Protein AF-A0A2P7TKS6-F1 (afdb_monomer_lite)

pLDDT: mean 81.57, std 19.57, range [34.06, 98.0]

Sequence (204 aa):
MKKTLFLLFGLLGCLLSVKGFAQVGGNDKAVSTPEFLPDAIYETRYWTNMANPYDSKVYIDTMVFFGNERAAFEYTSINCKSYSCRHNDSLIYVVMPKFSSMEKEWVLGKNFVRRMYQVNVNFRGFDRTIYKVYVSDLENRDSGMGDYALVSKQFGIIYRYNTQGEILMLNRIDVIRNGKVMDEIDLLPLHIELGKTDIFTGYD

Structure (mmCIF, N/CA/C/O backbone):
data_AF-A0A2P7TKS6-F1
#
_entry.id   AF-A0A2P7TKS6-F1
#
loop_
_atom_site.group_PDB
_atom_site.id
_atom_site.type_symbol
_atom_site.label_atom_id
_atom_site.label_alt_id
_atom_site.label_comp_id
_atom_site.label_asym_id
_atom_site.label_entity_id
_atom_site.label_seq_id
_atom_site.pdbx_PDB_ins_code
_atom_site.Cartn_x
_atom_site.Cartn_y
_atom_site.Cartn_z
_atom_site.occupancy
_atom_site.B_iso_or_equiv
_atom_site.auth_seq_id
_atom_site.auth_comp_id
_atom_site.auth_asym_id
_atom_site.auth_atom_id
_atom_site.pdbx_PDB_model_num
ATOM 1 N N . MET A 1 1 ? 4.361 21.840 47.950 1.00 40.56 1 MET A N 1
ATOM 2 C CA . MET A 1 1 ? 3.767 22.368 46.701 1.00 40.56 1 MET A CA 1
ATOM 3 C C . MET A 1 1 ? 3.450 21.200 45.773 1.00 40.56 1 MET A C 1
ATOM 5 O O . MET A 1 1 ? 4.329 20.700 45.093 1.00 40.56 1 MET A O 1
ATOM 9 N N . LYS A 1 2 ? 2.214 20.694 45.840 1.00 43.81 2 LYS A N 1
ATOM 10 C CA . LYS A 1 2 ? 1.689 19.550 45.074 1.00 43.81 2 LYS A CA 1
ATOM 11 C C . LYS A 1 2 ? 0.394 20.006 44.393 1.00 43.81 2 LYS A C 1
ATOM 13 O O . LYS A 1 2 ? -0.673 19.727 44.922 1.00 43.81 2 LYS A O 1
ATOM 18 N N . LYS A 1 3 ? 0.461 20.803 43.320 1.00 43.78 3 LYS A N 1
ATOM 19 C CA . LYS A 1 3 ? -0.746 21.280 42.602 1.00 43.78 3 LYS A CA 1
ATOM 20 C C . LYS A 1 3 ? -0.542 21.508 41.094 1.00 43.78 3 LYS A C 1
ATOM 22 O O . LYS A 1 3 ? -1.240 22.321 40.507 1.00 43.78 3 LYS A O 1
ATOM 27 N N . THR A 1 4 ? 0.362 20.771 40.450 1.00 46.97 4 THR A N 1
ATOM 28 C CA . THR A 1 4 ? 0.568 20.884 38.987 1.00 46.97 4 THR A CA 1
ATOM 29 C C . THR A 1 4 ? 0.417 19.567 38.229 1.00 46.97 4 THR A C 1
ATOM 31 O O . THR A 1 4 ? 0.506 19.555 37.010 1.00 46.97 4 THR A O 1
ATOM 34 N N . LEU A 1 5 ? 0.107 18.464 38.920 1.00 42.41 5 LEU A N 1
ATOM 35 C CA . LEU A 1 5 ? -0.083 17.144 38.300 1.00 42.41 5 LEU A CA 1
ATOM 36 C C . LEU A 1 5 ? -1.559 16.802 38.012 1.00 42.41 5 LEU A C 1
ATOM 38 O O . LEU A 1 5 ? -1.868 15.684 37.625 1.00 42.41 5 LEU A O 1
ATOM 42 N N . PHE A 1 6 ? -2.478 17.753 38.207 1.00 43.50 6 PHE A N 1
ATOM 43 C CA . PHE A 1 6 ? -3.921 17.538 38.020 1.00 43.50 6 PHE A CA 1
ATOM 44 C C . PHE A 1 6 ? -4.477 18.095 36.700 1.00 43.50 6 PHE A C 1
ATOM 46 O O . PHE A 1 6 ? -5.658 17.922 36.425 1.00 43.50 6 PHE A O 1
ATOM 53 N N . LEU A 1 7 ? -3.643 18.726 35.866 1.00 42.75 7 LEU A N 1
ATOM 54 C CA . LEU A 1 7 ? -4.083 19.366 34.618 1.00 42.75 7 LEU A CA 1
ATOM 55 C C . LEU A 1 7 ? -3.702 18.615 33.334 1.00 42.75 7 LEU A C 1
ATOM 57 O O . LEU A 1 7 ? -4.214 18.957 32.276 1.00 42.75 7 LEU A O 1
ATOM 61 N N . LEU A 1 8 ? -2.891 17.553 33.412 1.00 40.31 8 LEU A N 1
ATOM 62 C CA . LEU A 1 8 ? -2.556 16.716 32.246 1.00 40.31 8 LEU A CA 1
ATOM 63 C C . LEU A 1 8 ? -3.391 15.432 32.121 1.00 40.31 8 LEU A C 1
ATOM 65 O O . LEU A 1 8 ? -3.357 14.792 31.079 1.00 40.31 8 LEU A O 1
ATOM 69 N N . PHE A 1 9 ? -4.209 15.099 33.124 1.00 42.06 9 PHE A N 1
ATOM 70 C CA . PHE A 1 9 ? -5.193 14.010 33.023 1.00 42.06 9 PHE A CA 1
ATOM 71 C C . PHE A 1 9 ? -6.554 14.460 32.457 1.00 42.06 9 PHE A C 1
ATOM 73 O O . PHE A 1 9 ? -7.408 13.625 32.179 1.00 42.06 9 PHE A O 1
ATOM 80 N N . GLY A 1 10 ? -6.751 15.766 32.234 1.00 39.03 10 GLY A N 1
ATOM 81 C CA . GLY A 1 10 ? -7.985 16.332 31.670 1.00 39.03 10 GLY A CA 1
ATOM 82 C C . GLY A 1 10 ? -8.102 16.254 30.143 1.00 39.03 10 GLY A C 1
ATOM 83 O O . GLY A 1 10 ? -9.183 16.471 29.610 1.00 39.03 10 GLY A O 1
ATOM 84 N N . LEU A 1 11 ? -7.024 15.906 29.432 1.00 40.84 11 LEU A N 1
ATOM 85 C CA . LEU A 1 11 ? -7.026 15.700 27.974 1.00 40.84 11 LEU A CA 1
ATOM 86 C C . LEU A 1 11 ? -7.163 14.223 27.567 1.00 40.84 11 LEU A C 1
ATOM 88 O O . LEU A 1 11 ? -7.178 13.909 26.382 1.00 40.84 11 LEU A O 1
ATOM 92 N N . LEU A 1 12 ? -7.354 13.332 28.546 1.00 41.38 12 LEU A N 1
ATOM 93 C CA . LEU A 1 12 ? -7.736 11.929 28.344 1.00 41.38 12 LEU A CA 1
ATOM 94 C C . LEU A 1 12 ? -9.265 11.746 28.178 1.00 41.38 12 LEU A C 1
ATOM 96 O O . LEU A 1 12 ? -9.752 10.626 28.063 1.00 41.38 12 LEU A O 1
ATOM 100 N N . GLY A 1 13 ? -10.026 12.849 28.190 1.00 36.66 13 GLY A N 1
ATOM 101 C CA . GLY A 1 13 ? -11.494 12.881 28.172 1.00 36.66 13 GLY A CA 1
ATOM 102 C C . GLY A 1 13 ? -12.149 12.997 26.793 1.00 36.66 13 GLY A C 1
ATOM 103 O O . GLY A 1 13 ? -13.371 13.058 26.722 1.00 36.66 13 GLY A O 1
ATOM 104 N N . CYS A 1 14 ? -11.380 12.985 25.702 1.00 37.69 14 CYS A N 1
ATOM 105 C CA . CYS A 1 14 ? -11.922 12.813 24.351 1.00 37.69 14 CYS A CA 1
ATOM 106 C C . CYS A 1 14 ? -11.743 11.366 23.879 1.00 37.69 14 CYS A C 1
ATOM 108 O O . CYS A 1 14 ? -11.349 11.107 22.747 1.00 37.69 14 CYS A O 1
ATOM 110 N N . LEU A 1 15 ? -12.110 10.416 24.746 1.00 36.03 15 LEU A N 1
ATOM 111 C CA . LEU A 1 15 ? -12.708 9.149 24.326 1.00 36.03 15 LEU A CA 1
ATOM 112 C C . LEU A 1 15 ? -14.067 9.466 23.682 1.00 36.03 15 LEU A C 1
ATOM 114 O O . LEU A 1 15 ? -15.129 9.133 24.205 1.00 36.03 15 LEU A O 1
ATOM 118 N N . LEU A 1 16 ? -14.041 10.164 22.547 1.00 41.53 16 LEU A N 1
ATOM 119 C CA . LEU A 1 16 ? -15.141 10.083 21.613 1.00 41.53 16 LEU A CA 1
ATOM 120 C C . LEU A 1 16 ? -15.123 8.637 21.149 1.00 41.53 16 LEU A C 1
ATOM 122 O O . LEU A 1 16 ? -14.239 8.222 20.406 1.00 41.53 16 LEU A O 1
ATOM 126 N N . SER A 1 17 ? -16.085 7.868 21.645 1.00 39.59 17 SER A N 1
ATOM 127 C CA . SER A 1 17 ? -16.535 6.648 21.004 1.00 39.59 17 SER A CA 1
ATOM 128 C C . SER A 1 17 ? -16.887 7.013 19.564 1.00 39.59 17 SER A C 1
ATOM 130 O O . SER A 1 17 ? -18.015 7.427 19.273 1.00 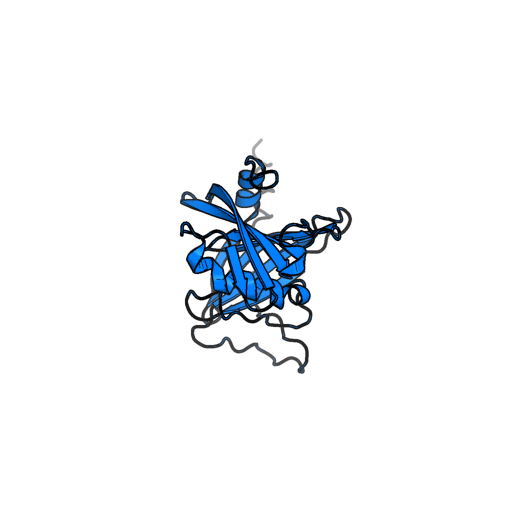39.59 17 SER A O 1
ATOM 132 N N . VAL A 1 18 ? -15.910 6.939 18.666 1.00 42.47 18 VAL A N 1
ATOM 133 C CA . VAL A 1 18 ? -16.167 7.014 17.240 1.00 42.47 18 VAL A CA 1
ATOM 134 C C . VAL A 1 18 ? -16.922 5.728 16.959 1.00 42.47 18 VAL A C 1
ATOM 136 O O . VAL A 1 18 ? -16.346 4.645 16.892 1.00 42.47 18 VAL A O 1
ATOM 139 N N . LYS A 1 19 ? -18.254 5.813 16.905 1.00 37.41 19 LYS A N 1
ATOM 140 C CA . LYS A 1 19 ? -19.035 4.763 16.263 1.00 37.41 19 LYS A CA 1
ATOM 141 C C . LYS A 1 19 ? -18.460 4.699 14.856 1.00 37.41 19 LYS A C 1
ATOM 143 O O . LYS A 1 19 ? -18.589 5.668 14.115 1.00 37.41 19 LYS A O 1
ATOM 148 N N . GLY A 1 20 ? -17.724 3.637 14.544 1.00 37.19 20 GLY A N 1
ATOM 149 C CA . GLY A 1 20 ? -17.201 3.433 13.206 1.00 37.19 20 GLY A CA 1
ATOM 150 C C . GLY A 1 20 ? -18.388 3.421 12.255 1.00 37.19 20 GLY A C 1
ATOM 151 O O . GLY A 1 20 ? -19.198 2.501 12.297 1.00 37.19 20 GLY A O 1
ATOM 152 N N . PHE A 1 21 ? -18.554 4.481 11.475 1.00 43.44 21 PHE A N 1
ATOM 153 C CA . PHE A 1 21 ? -19.560 4.536 10.428 1.00 43.44 21 PHE A CA 1
ATOM 154 C C . PHE A 1 21 ? -18.863 4.139 9.134 1.00 43.44 21 PHE A C 1
ATOM 156 O O . PHE A 1 21 ? -17.837 4.723 8.788 1.00 43.44 21 PHE A O 1
ATOM 163 N N . ALA A 1 22 ? -19.410 3.158 8.416 1.00 45.38 22 ALA A N 1
ATOM 164 C CA . ALA A 1 22 ? -19.016 2.956 7.031 1.00 45.38 22 ALA A CA 1
ATOM 165 C C . ALA A 1 22 ? -19.319 4.252 6.264 1.00 45.38 22 ALA A C 1
ATOM 167 O O . ALA A 1 22 ? -20.427 4.790 6.363 1.00 45.38 22 ALA A O 1
ATOM 168 N N . GLN A 1 23 ? -18.335 4.782 5.539 1.00 46.19 23 GLN A N 1
ATOM 169 C CA . GLN A 1 23 ? -18.549 5.966 4.716 1.00 46.19 23 GLN A CA 1
ATOM 170 C C . GLN A 1 23 ? -19.616 5.659 3.661 1.00 46.19 23 GLN A C 1
ATOM 172 O O . GLN A 1 23 ? -19.500 4.670 2.938 1.00 46.19 23 GLN A O 1
ATOM 177 N N . VAL A 1 24 ? -20.644 6.508 3.576 1.00 43.34 24 VAL A N 1
ATOM 178 C CA . VAL A 1 24 ? -21.743 6.353 2.615 1.00 43.34 24 VAL A CA 1
ATOM 179 C C . VAL A 1 24 ? -21.183 6.404 1.192 1.00 43.34 24 VAL A C 1
ATOM 181 O O . VAL A 1 24 ? -20.475 7.343 0.808 1.00 43.34 24 VAL A O 1
ATOM 184 N N . GLY A 1 25 ? -21.492 5.368 0.418 1.00 34.06 25 GLY A N 1
ATOM 185 C CA . GLY A 1 25 ? -21.142 5.292 -0.989 1.00 34.06 25 GLY A CA 1
ATOM 186 C C . GLY A 1 25 ? -21.856 6.331 -1.824 1.00 34.06 25 GLY A C 1
ATOM 187 O O . GLY A 1 25 ? -23.059 6.542 -1.679 1.00 34.06 25 GLY A O 1
ATOM 188 N N . GLY A 1 26 ? -21.107 7.000 -2.699 1.00 39.69 26 GLY A N 1
ATOM 189 C CA . GLY A 1 26 ? -21.676 7.915 -3.677 1.00 39.69 26 GLY A CA 1
ATOM 190 C C . GLY A 1 26 ? -22.562 7.155 -4.657 1.00 39.69 26 GLY A C 1
ATOM 191 O O . GLY A 1 26 ? -22.041 6.553 -5.586 1.00 39.69 26 GLY A O 1
ATOM 192 N N . ASN A 1 27 ? -23.873 7.145 -4.409 1.00 40.56 27 ASN A N 1
ATOM 193 C CA . ASN A 1 27 ? -24.870 7.845 -5.231 1.00 40.56 27 ASN A CA 1
ATOM 194 C C . ASN A 1 27 ? -26.315 7.702 -4.716 1.00 40.56 27 ASN A C 1
ATOM 196 O O . ASN A 1 27 ? -27.237 8.007 -5.463 1.00 40.56 27 ASN A O 1
ATOM 200 N N . ASP A 1 28 ? -26.546 7.301 -3.464 1.00 35.56 28 ASP A N 1
ATOM 201 C CA . ASP A 1 28 ? -27.906 7.206 -2.939 1.00 35.56 28 ASP A CA 1
ATOM 202 C C . ASP A 1 28 ? -28.075 7.942 -1.617 1.00 35.56 28 ASP A C 1
ATOM 204 O O . ASP A 1 28 ? -27.205 7.969 -0.744 1.00 35.56 28 ASP A O 1
ATOM 208 N N . LYS A 1 29 ? -29.233 8.597 -1.525 1.00 37.47 29 LYS A N 1
ATOM 209 C CA . LYS A 1 29 ? -29.753 9.310 -0.361 1.00 37.47 29 LYS A CA 1
ATOM 210 C C . LYS A 1 29 ? -29.419 8.543 0.912 1.00 37.47 29 LYS A C 1
ATOM 212 O O . LYS A 1 29 ? -29.679 7.348 0.981 1.00 37.47 29 LYS A O 1
ATOM 217 N N . ALA A 1 30 ? -28.885 9.267 1.895 1.00 39.41 30 ALA A N 1
ATOM 218 C CA . ALA A 1 30 ? -28.551 8.793 3.230 1.00 39.41 30 ALA A CA 1
ATOM 219 C C . ALA A 1 30 ? -29.519 7.704 3.724 1.00 39.41 30 ALA A C 1
ATOM 221 O O . ALA A 1 30 ? -30.597 7.999 4.241 1.00 39.41 30 ALA A O 1
ATOM 222 N N . VAL A 1 31 ? -29.117 6.441 3.569 1.00 40.88 31 VAL A N 1
ATOM 223 C CA . VAL A 1 31 ? -29.712 5.339 4.313 1.00 40.88 31 VAL A CA 1
ATOM 224 C C . VAL A 1 31 ? -29.295 5.592 5.753 1.00 40.88 31 VAL A C 1
ATOM 226 O O . VAL A 1 31 ? -28.108 5.661 6.068 1.00 40.88 31 VAL A O 1
ATOM 229 N N . SER A 1 32 ? -30.280 5.822 6.616 1.00 45.06 32 SER A N 1
ATOM 230 C CA . SER A 1 32 ? -30.143 6.305 7.996 1.00 45.06 32 SER A CA 1
ATOM 231 C C . SER A 1 32 ? -29.397 5.358 8.946 1.00 45.06 32 SER A C 1
ATOM 233 O O . SER A 1 32 ? -29.412 5.554 10.158 1.00 45.06 32 SER A O 1
ATOM 235 N N . THR A 1 33 ? -28.754 4.317 8.429 1.00 46.28 33 THR A N 1
ATOM 236 C CA . THR A 1 33 ? -27.766 3.466 9.098 1.00 46.28 33 THR A CA 1
ATOM 237 C C . THR A 1 33 ? -27.150 2.571 8.017 1.00 46.28 33 THR A C 1
ATOM 239 O O . THR A 1 33 ? -27.902 1.854 7.361 1.00 46.28 33 THR A O 1
ATOM 242 N N . PRO A 1 34 ? -25.824 2.589 7.777 1.00 56.16 34 PRO A N 1
ATOM 243 C CA . PRO A 1 34 ? -25.210 1.565 6.944 1.00 56.16 34 PRO A CA 1
ATOM 244 C C . PRO A 1 34 ? -25.420 0.219 7.645 1.00 56.16 34 PRO A C 1
ATOM 246 O O . PRO A 1 34 ? -24.924 0.017 8.755 1.00 56.16 34 PRO A O 1
ATOM 249 N N . GLU A 1 35 ? -26.200 -0.675 7.045 1.00 66.56 35 GLU A N 1
ATOM 250 C CA . GLU A 1 35 ? -26.340 -2.034 7.557 1.00 66.56 35 GLU A CA 1
ATOM 251 C C . GLU A 1 35 ? -25.027 -2.772 7.269 1.00 66.56 35 GLU A C 1
ATOM 253 O O . GLU A 1 35 ? -24.602 -2.897 6.119 1.00 66.56 35 GLU A O 1
ATOM 258 N N . PHE A 1 36 ? -24.321 -3.177 8.328 1.00 73.56 36 PHE A N 1
ATOM 259 C CA . PHE A 1 36 ? -23.080 -3.932 8.189 1.00 73.56 36 PHE A CA 1
ATOM 260 C C . PHE A 1 36 ? -23.400 -5.302 7.598 1.00 73.56 36 PHE A C 1
ATOM 262 O O . PHE A 1 36 ? -24.203 -6.047 8.159 1.00 73.56 36 PHE A O 1
ATOM 269 N N . LEU A 1 37 ? -22.742 -5.644 6.492 1.00 80.69 37 LEU A N 1
ATOM 270 C CA . LEU A 1 37 ? -22.867 -6.959 5.887 1.00 80.69 37 LEU A CA 1
ATOM 271 C C . LEU A 1 37 ? -22.358 -8.017 6.880 1.00 80.69 37 LEU A C 1
ATOM 273 O O . LEU A 1 37 ? -21.264 -7.846 7.437 1.00 80.69 37 LEU A O 1
ATOM 277 N N . PRO A 1 38 ? -23.119 -9.103 7.116 1.00 78.38 38 PRO A N 1
ATOM 278 C CA . PRO A 1 38 ? -22.666 -10.201 7.958 1.00 78.38 38 PRO A CA 1
ATOM 279 C C . PRO A 1 38 ? -21.313 -10.736 7.483 1.00 78.38 38 PRO A C 1
ATOM 281 O O . PRO A 1 38 ? -21.101 -10.925 6.287 1.00 78.38 38 PRO A O 1
ATOM 284 N N . ASP A 1 39 ? -20.393 -10.954 8.424 1.00 80.44 39 ASP A N 1
ATOM 285 C CA . ASP A 1 39 ? -19.043 -11.491 8.188 1.00 80.44 39 ASP A CA 1
ATOM 286 C C . ASP A 1 39 ? -18.103 -10.665 7.297 1.00 80.44 39 ASP A C 1
ATOM 288 O O . ASP A 1 39 ? -16.946 -11.055 7.101 1.00 80.44 39 ASP A O 1
ATOM 292 N N . ALA A 1 40 ? -18.532 -9.488 6.843 1.00 86.62 40 ALA A N 1
ATOM 293 C CA . ALA A 1 40 ? -17.637 -8.528 6.222 1.00 86.62 40 ALA A CA 1
ATOM 294 C C . ALA A 1 40 ? -16.734 -7.863 7.272 1.00 86.62 40 ALA A C 1
ATOM 296 O O . ALA A 1 40 ? -17.147 -7.532 8.392 1.00 86.62 40 ALA A O 1
ATOM 297 N N . ILE A 1 41 ? -15.484 -7.646 6.878 1.00 89.19 41 ILE A N 1
ATOM 298 C CA . ILE A 1 41 ? -14.527 -6.803 7.579 1.00 89.19 41 ILE A CA 1
ATOM 299 C C . ILE A 1 41 ? -14.508 -5.454 6.876 1.00 89.19 41 ILE A C 1
ATOM 301 O O . ILE A 1 41 ? -14.294 -5.365 5.667 1.00 89.19 41 ILE A O 1
ATOM 305 N N . TYR A 1 42 ? -14.725 -4.408 7.660 1.00 89.69 42 TYR A N 1
ATOM 306 C CA . TYR A 1 42 ? -14.623 -3.027 7.231 1.00 89.69 42 TYR A CA 1
ATOM 307 C C . TYR A 1 42 ? -13.336 -2.456 7.814 1.00 89.69 42 TYR A C 1
ATOM 309 O O . TYR A 1 42 ? -13.136 -2.476 9.025 1.00 89.69 42 TYR A O 1
ATOM 317 N N . GLU A 1 43 ? -12.464 -1.945 6.961 1.00 91.50 43 GLU A N 1
ATOM 318 C CA . GLU A 1 43 ? -11.284 -1.196 7.364 1.00 91.50 43 GLU A CA 1
ATOM 319 C C . GLU A 1 43 ? -11.496 0.274 7.025 1.00 91.50 43 GLU A C 1
ATOM 321 O O . GLU A 1 43 ? -11.454 0.655 5.853 1.00 91.50 43 GLU A O 1
ATOM 326 N N . THR A 1 44 ? -11.696 1.105 8.046 1.00 90.56 44 THR A N 1
ATOM 327 C CA . THR A 1 44 ? -11.636 2.561 7.889 1.00 90.56 44 THR A CA 1
ATOM 328 C C . THR A 1 44 ? -10.172 2.980 7.924 1.00 90.56 44 THR A C 1
ATOM 330 O O . THR A 1 44 ? -9.473 2.763 8.911 1.00 90.56 44 THR A O 1
ATOM 333 N N . ARG A 1 45 ? -9.689 3.547 6.824 1.00 91.94 45 ARG A N 1
ATOM 334 C CA . ARG A 1 45 ? -8.278 3.805 6.535 1.00 91.94 45 ARG A CA 1
ATOM 335 C C . ARG A 1 45 ? -8.042 5.307 6.451 1.00 91.94 45 ARG A C 1
ATOM 337 O O . ARG A 1 45 ? -8.694 5.992 5.667 1.00 91.94 45 ARG A O 1
ATOM 344 N N . TYR A 1 46 ? -7.105 5.801 7.253 1.00 90.75 46 TYR A N 1
ATOM 345 C CA . TYR A 1 46 ? -6.820 7.228 7.399 1.00 90.75 46 TYR A CA 1
ATOM 346 C C . TYR A 1 46 ? -5.500 7.572 6.722 1.00 90.75 46 TYR A C 1
ATOM 348 O O . TYR A 1 46 ? -4.437 7.177 7.198 1.00 90.75 46 TYR A O 1
ATOM 356 N N . TRP A 1 47 ? -5.561 8.330 5.638 1.00 91.06 47 TRP A N 1
ATOM 357 C CA . TRP A 1 47 ? -4.426 8.668 4.791 1.00 91.06 47 TRP A CA 1
ATOM 358 C C . TRP A 1 47 ? -4.025 10.133 4.931 1.00 91.06 47 TRP A C 1
ATOM 360 O O . TRP A 1 47 ? -4.881 11.014 5.011 1.00 91.06 47 TRP A O 1
ATOM 370 N N . THR A 1 48 ? -2.724 10.398 4.878 1.00 90.69 48 THR A N 1
ATOM 371 C CA . THR A 1 48 ? -2.169 11.751 4.754 1.00 90.69 48 THR A CA 1
ATOM 372 C C . THR A 1 48 ? -1.450 11.900 3.425 1.00 90.69 48 THR A C 1
ATOM 374 O O . THR A 1 48 ? -0.747 10.994 2.973 1.00 90.69 48 THR A O 1
ATOM 377 N N . ASN A 1 49 ? -1.622 13.068 2.813 1.00 91.44 49 ASN A N 1
ATOM 378 C CA . ASN A 1 49 ? -0.843 13.496 1.665 1.00 91.44 49 ASN A CA 1
ATOM 379 C C . ASN A 1 49 ? 0.527 13.999 2.122 1.00 91.44 49 ASN A C 1
ATOM 381 O O . ASN A 1 49 ? 0.638 15.050 2.742 1.00 91.44 49 ASN A O 1
ATOM 385 N N . MET A 1 50 ? 1.568 13.239 1.803 1.00 90.88 50 MET A N 1
ATOM 386 C CA . MET A 1 50 ? 2.945 13.559 2.174 1.00 90.88 50 MET A CA 1
ATOM 387 C C . MET A 1 50 ? 3.650 14.418 1.119 1.00 90.88 50 MET A C 1
ATOM 389 O O . MET A 1 50 ? 4.735 14.928 1.378 1.00 90.88 50 MET A O 1
ATOM 393 N N . ALA A 1 51 ? 3.052 14.583 -0.06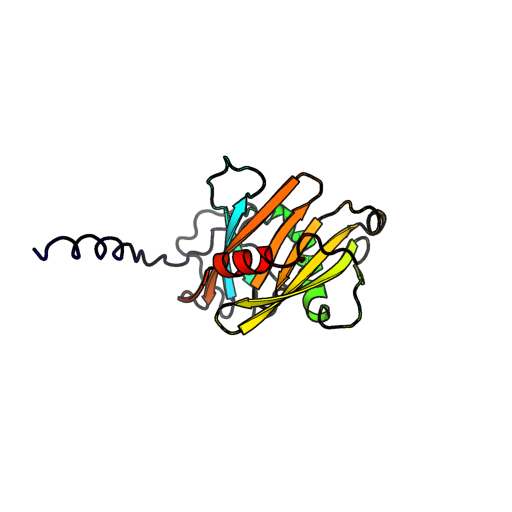4 1.00 89.56 51 ALA A N 1
ATOM 394 C CA . ALA A 1 51 ? 3.633 15.376 -1.144 1.00 89.56 51 ALA A CA 1
ATOM 395 C C . ALA A 1 51 ? 3.469 16.886 -0.926 1.00 89.56 51 ALA A C 1
ATOM 397 O O . ALA A 1 51 ? 4.276 17.675 -1.413 1.00 89.56 51 ALA A O 1
ATOM 398 N N . ASN A 1 52 ? 2.424 17.299 -0.200 1.00 87.19 52 ASN A N 1
ATOM 399 C CA . ASN A 1 52 ? 2.137 18.704 0.060 1.00 87.19 52 ASN A CA 1
ATOM 400 C C . ASN A 1 52 ? 2.137 18.993 1.572 1.00 87.19 52 ASN A C 1
ATOM 402 O O . ASN A 1 52 ? 1.158 18.667 2.241 1.00 87.19 52 ASN A O 1
ATOM 406 N N . PRO A 1 53 ? 3.165 19.671 2.115 1.00 79.44 53 PRO A N 1
ATOM 407 C CA . PRO A 1 53 ? 3.242 19.977 3.545 1.00 79.44 53 PRO A CA 1
ATOM 408 C C . PRO A 1 53 ? 2.158 20.956 4.026 1.00 79.44 53 PRO A C 1
ATOM 410 O O . PRO A 1 53 ? 1.933 21.076 5.228 1.00 79.44 53 PRO A O 1
ATOM 413 N N . TYR A 1 54 ? 1.483 21.660 3.112 1.00 83.81 54 TYR A N 1
ATOM 414 C CA . TYR A 1 54 ? 0.361 22.545 3.433 1.00 83.81 54 TYR A CA 1
ATOM 415 C C . TYR A 1 54 ? -0.992 21.820 3.443 1.00 83.81 54 TYR A C 1
ATOM 417 O O . TYR A 1 54 ? -1.998 22.407 3.844 1.00 83.81 54 TYR A O 1
ATOM 425 N N . ASP A 1 55 ? -1.042 20.561 3.000 1.00 84.50 55 ASP A N 1
ATOM 426 C CA . ASP A 1 55 ? -2.248 19.743 3.055 1.00 84.50 55 ASP A CA 1
ATOM 427 C C . ASP A 1 55 ? -2.380 19.099 4.440 1.00 84.50 55 ASP A C 1
ATOM 429 O O . ASP A 1 55 ? -1.845 18.029 4.716 1.00 84.50 55 ASP A O 1
ATOM 433 N N . SER A 1 56 ? -3.101 19.772 5.336 1.00 79.31 56 SER A N 1
ATOM 434 C CA . SER A 1 56 ? -3.359 19.288 6.697 1.00 79.31 56 SER A CA 1
ATOM 435 C C . SER A 1 56 ? -4.528 18.301 6.790 1.00 79.31 56 SER A C 1
ATOM 437 O O . SER A 1 56 ? -4.935 17.930 7.895 1.00 79.31 56 SER A O 1
ATOM 439 N N . LYS A 1 57 ? -5.116 17.896 5.657 1.00 84.88 57 LYS A N 1
ATOM 440 C CA . LYS A 1 57 ? -6.295 17.029 5.647 1.00 84.88 57 LYS A CA 1
ATOM 441 C C . LYS A 1 57 ? -5.906 15.575 5.884 1.00 84.88 57 LYS A C 1
ATOM 443 O O . LYS A 1 57 ? -4.943 15.063 5.317 1.00 84.88 57 LYS A O 1
ATOM 448 N N . VAL A 1 58 ? -6.739 14.890 6.662 1.00 82.75 58 VAL A N 1
ATOM 449 C CA . VAL A 1 58 ? -6.759 13.428 6.726 1.00 82.75 58 VAL A CA 1
ATOM 450 C C . VAL A 1 58 ? -7.857 12.939 5.794 1.00 82.75 58 VAL A C 1
ATOM 452 O O . VAL A 1 58 ? -9.022 13.314 5.937 1.00 82.75 58 VAL A O 1
ATOM 455 N N . TYR A 1 59 ? -7.476 12.113 4.831 1.00 86.69 59 TYR A N 1
ATOM 456 C CA . TYR A 1 59 ? -8.390 11.473 3.900 1.00 86.69 59 TYR A CA 1
ATOM 457 C C . TYR A 1 59 ? -8.850 10.144 4.486 1.00 86.69 59 TYR A C 1
ATOM 459 O O . TYR A 1 59 ? -8.040 9.384 5.012 1.00 86.69 59 TYR A O 1
ATOM 467 N N . ILE A 1 60 ? -10.146 9.866 4.412 1.00 85.00 60 ILE A N 1
ATOM 468 C CA . ILE A 1 60 ? -10.731 8.647 4.962 1.00 85.00 60 ILE A CA 1
ATOM 469 C C . ILE A 1 60 ? -11.277 7.824 3.807 1.00 85.00 60 ILE A C 1
ATOM 471 O O . ILE A 1 60 ? -12.046 8.334 2.996 1.00 85.00 60 ILE A O 1
ATOM 475 N N . ASP A 1 61 ? -10.885 6.555 3.781 1.00 86.25 61 ASP A N 1
ATOM 476 C CA . ASP A 1 61 ? -11.429 5.542 2.889 1.00 86.25 61 ASP A CA 1
ATOM 477 C C . ASP A 1 61 ? -11.994 4.406 3.732 1.00 86.25 61 ASP A C 1
ATOM 479 O O . ASP A 1 61 ? -11.444 4.080 4.780 1.00 86.25 61 ASP A O 1
ATOM 483 N N . THR A 1 62 ? -13.067 3.763 3.284 1.00 86.56 62 THR A N 1
ATOM 484 C CA . THR A 1 62 ? -13.510 2.504 3.893 1.00 86.56 62 THR A CA 1
ATOM 485 C C . THR A 1 62 ? -13.357 1.390 2.871 1.00 86.56 62 THR A C 1
ATOM 487 O O . THR A 1 62 ? -13.924 1.460 1.781 1.00 86.56 62 THR A O 1
ATOM 490 N N . MET A 1 63 ? -12.568 0.380 3.223 1.00 88.25 63 MET A N 1
ATOM 491 C CA . MET A 1 63 ? -12.386 -0.841 2.446 1.00 88.25 63 MET A CA 1
ATOM 492 C C . MET A 1 63 ? -13.233 -1.957 3.057 1.00 88.25 63 MET A C 1
ATOM 494 O O . MET A 1 63 ? -13.241 -2.119 4.274 1.00 88.25 63 MET A O 1
ATOM 498 N N . VAL A 1 64 ? -13.921 -2.733 2.226 1.00 88.81 64 VAL A N 1
ATOM 499 C CA . VAL A 1 64 ? -14.750 -3.868 2.647 1.00 88.81 64 VAL A CA 1
ATOM 500 C C . VAL A 1 64 ? -14.230 -5.134 1.992 1.00 88.81 64 VAL A C 1
ATOM 502 O O . VAL A 1 64 ? -13.977 -5.143 0.790 1.00 88.81 64 VAL A O 1
ATOM 505 N N . PHE A 1 65 ? -14.064 -6.198 2.769 1.00 86.88 65 PHE A N 1
ATOM 506 C CA . PHE A 1 65 ? -13.686 -7.517 2.266 1.00 86.88 65 PHE A CA 1
ATOM 507 C C . PHE A 1 65 ? -14.222 -8.621 3.181 1.00 86.88 65 PHE A C 1
ATOM 509 O O . PHE A 1 65 ? -14.596 -8.371 4.326 1.00 86.88 65 PHE A O 1
ATOM 516 N N . PHE A 1 66 ? -14.265 -9.852 2.678 1.00 84.19 66 PHE A N 1
ATOM 517 C CA . PHE A 1 66 ? -14.751 -11.011 3.426 1.00 84.19 66 PHE A CA 1
ATOM 518 C C . PHE A 1 66 ? -13.586 -11.886 3.895 1.00 84.19 66 PHE A C 1
ATOM 520 O O . PHE A 1 66 ? -12.617 -12.115 3.167 1.00 84.19 66 PHE A O 1
ATOM 527 N N . GLY A 1 67 ? -13.674 -12.388 5.130 1.00 75.06 67 GLY A N 1
ATOM 528 C CA . GLY A 1 67 ? -12.616 -13.210 5.721 1.00 75.06 67 GLY A CA 1
ATOM 529 C C . GLY A 1 67 ? -11.266 -12.482 5.777 1.00 75.06 67 GLY A C 1
ATOM 530 O O . GLY A 1 67 ? -11.201 -11.320 6.156 1.00 75.06 67 GLY A O 1
ATOM 531 N N . ASN A 1 68 ? -10.179 -13.162 5.401 1.00 67.12 68 ASN A N 1
ATOM 532 C CA . ASN A 1 68 ? -8.826 -12.584 5.374 1.00 67.12 68 ASN A CA 1
ATOM 533 C C . ASN A 1 68 ? -8.369 -12.190 3.953 1.00 67.12 68 ASN A C 1
ATOM 535 O O . ASN A 1 68 ? -7.175 -11.980 3.719 1.00 67.12 68 ASN A O 1
ATOM 539 N N . GLU A 1 69 ? -9.294 -12.112 2.993 1.00 75.00 69 GLU A N 1
ATOM 540 C CA . GLU A 1 69 ? -8.981 -11.974 1.569 1.00 75.00 69 GLU A CA 1
ATOM 541 C C . GLU A 1 69 ? -9.122 -10.532 1.078 1.00 75.00 69 GLU A C 1
ATOM 543 O O . GLU A 1 69 ? -10.159 -10.109 0.576 1.00 75.00 69 GLU A O 1
ATOM 548 N N . ARG A 1 70 ? -8.022 -9.774 1.136 1.00 81.12 70 ARG A N 1
ATOM 549 C CA . ARG A 1 70 ? -7.960 -8.420 0.553 1.00 81.12 70 ARG A CA 1
ATOM 550 C C . ARG A 1 70 ? -7.964 -8.406 -0.979 1.00 81.12 70 ARG A C 1
ATOM 552 O O . ARG A 1 70 ? -8.042 -7.338 -1.561 1.00 81.12 70 ARG A O 1
ATOM 559 N N . ALA A 1 71 ? -7.878 -9.562 -1.639 1.00 72.81 71 ALA A N 1
ATOM 560 C CA . ALA A 1 71 ? -7.883 -9.667 -3.101 1.00 72.81 71 ALA A CA 1
ATOM 561 C C . ALA A 1 71 ? -9.243 -9.337 -3.742 1.00 72.81 71 ALA A C 1
ATOM 563 O O . ALA A 1 71 ? -9.277 -8.973 -4.913 1.00 72.81 71 ALA A O 1
ATOM 564 N N . ALA A 1 72 ? -10.341 -9.431 -2.987 1.00 77.00 72 ALA A N 1
ATOM 565 C CA . ALA A 1 72 ? -11.702 -9.165 -3.458 1.00 77.00 72 ALA A CA 1
ATOM 566 C C . ALA A 1 72 ? -12.334 -7.960 -2.735 1.00 77.00 72 ALA A C 1
ATOM 568 O O . ALA A 1 72 ? -13.504 -7.994 -2.355 1.00 77.00 72 ALA A O 1
ATOM 569 N N . PHE A 1 73 ? -11.535 -6.924 -2.469 1.00 83.81 73 PHE A N 1
ATOM 570 C CA . PHE A 1 73 ? -11.992 -5.758 -1.722 1.00 83.81 73 PHE A CA 1
ATOM 571 C C . PHE A 1 73 ? -12.855 -4.807 -2.568 1.00 83.81 73 PHE A C 1
ATOM 573 O O . PHE A 1 73 ? -12.701 -4.704 -3.785 1.00 83.81 73 PHE A O 1
ATOM 580 N N . GLU A 1 74 ? -13.698 -4.033 -1.888 1.00 83.31 74 GLU A N 1
ATOM 581 C CA . GLU A 1 74 ? -14.446 -2.909 -2.452 1.00 83.31 74 GLU A CA 1
ATOM 582 C C . GLU A 1 74 ? -14.230 -1.645 -1.614 1.00 83.31 74 GLU A C 1
ATOM 584 O O . GLU A 1 74 ? -14.118 -1.712 -0.388 1.00 83.31 74 GLU A O 1
ATOM 589 N N . TYR A 1 75 ? -14.199 -0.478 -2.262 1.00 80.31 75 TYR A N 1
ATOM 590 C CA . TYR A 1 75 ? -14.304 0.797 -1.549 1.00 80.31 75 TYR A CA 1
ATOM 591 C C . TYR A 1 75 ? -15.765 1.155 -1.356 1.00 80.31 75 TYR A C 1
ATOM 593 O O . TYR A 1 75 ? -16.572 0.986 -2.269 1.00 80.31 75 TYR A O 1
ATOM 601 N N . THR A 1 76 ? -16.107 1.720 -0.202 1.00 73.25 76 THR A N 1
ATOM 602 C CA . THR A 1 76 ? -17.506 2.069 0.048 1.00 73.25 76 THR A CA 1
ATOM 603 C C . THR A 1 76 ? -17.993 3.225 -0.814 1.00 73.25 76 THR A C 1
ATOM 605 O O . THR A 1 76 ? -19.192 3.301 -1.032 1.00 73.25 76 THR A O 1
ATOM 608 N N . SER A 1 77 ? -17.119 4.109 -1.321 1.00 70.81 77 SER A N 1
ATOM 609 C CA . SER A 1 77 ? -17.512 5.294 -2.094 1.00 70.81 77 SER A CA 1
ATOM 610 C C . SER A 1 77 ? -16.555 5.619 -3.240 1.00 70.81 77 SER A C 1
ATOM 612 O O . SER A 1 77 ? -15.339 5.530 -3.089 1.00 70.81 77 SER A O 1
ATOM 614 N N . ILE A 1 78 ? -17.099 6.106 -4.362 1.00 71.94 78 ILE A N 1
ATOM 615 C CA . ILE A 1 78 ? -16.308 6.648 -5.484 1.00 71.94 78 ILE A CA 1
ATOM 616 C C . ILE A 1 78 ? -15.516 7.908 -5.104 1.00 71.94 78 ILE A C 1
ATOM 618 O O . ILE A 1 78 ? -14.548 8.260 -5.769 1.00 71.94 78 ILE A O 1
ATOM 622 N N . ASN A 1 79 ? -15.924 8.581 -4.023 1.00 71.06 79 ASN A N 1
ATOM 623 C CA . ASN A 1 79 ? -15.274 9.786 -3.508 1.00 71.06 79 ASN A CA 1
ATOM 624 C C . ASN A 1 79 ? -14.110 9.474 -2.548 1.00 71.06 79 ASN A C 1
ATOM 626 O O . ASN A 1 79 ? -13.509 10.401 -2.006 1.00 71.06 79 ASN A O 1
ATOM 630 N N . CYS A 1 80 ? -13.815 8.195 -2.289 1.00 75.75 80 CYS A N 1
ATOM 631 C CA . CYS A 1 80 ? -12.653 7.787 -1.501 1.00 75.75 80 CYS A CA 1
ATOM 632 C C . CYS A 1 80 ? -11.355 8.233 -2.195 1.00 75.75 80 CYS A C 1
ATOM 634 O O . CYS A 1 80 ? -11.221 8.135 -3.415 1.00 75.75 80 CYS A O 1
ATOM 636 N N . LYS A 1 81 ? -10.374 8.699 -1.419 1.00 78.88 81 LYS A N 1
ATOM 637 C CA . LYS A 1 81 ? -9.093 9.202 -1.928 1.00 78.88 81 LYS A CA 1
ATOM 638 C C . LYS A 1 81 ? -8.325 8.124 -2.684 1.00 78.88 81 LYS A C 1
ATOM 640 O O . LYS A 1 81 ? -7.727 8.431 -3.710 1.00 78.88 81 LYS A O 1
ATOM 645 N N . SER A 1 82 ? -8.382 6.878 -2.219 1.00 78.50 82 SER A N 1
ATOM 646 C CA . SER A 1 82 ? -7.745 5.747 -2.901 1.00 78.50 82 SER A CA 1
ATOM 647 C C . SER A 1 82 ? -8.595 5.142 -4.027 1.00 78.50 82 SER A C 1
ATOM 649 O O . SER A 1 82 ? -8.134 4.214 -4.687 1.00 78.50 82 SER A O 1
ATOM 651 N N . TYR A 1 83 ? -9.812 5.642 -4.294 1.00 77.75 83 TYR A N 1
ATOM 652 C CA . TYR A 1 83 ? -10.690 5.059 -5.319 1.00 77.75 83 TYR A CA 1
ATOM 653 C C . TYR A 1 83 ? -10.068 5.109 -6.719 1.00 77.75 83 TYR A C 1
ATOM 655 O O . TYR A 1 83 ? -10.146 4.131 -7.463 1.00 77.75 83 TYR A O 1
ATOM 663 N N . SER A 1 84 ? -9.388 6.205 -7.069 1.00 84.12 84 SER A N 1
ATOM 664 C CA . SER A 1 84 ? -8.652 6.324 -8.339 1.00 84.12 84 SER A CA 1
ATOM 665 C C . SER A 1 84 ? -7.554 5.269 -8.486 1.00 84.12 84 SER A C 1
ATOM 667 O O . SER A 1 84 ? -7.213 4.877 -9.598 1.00 84.12 84 SER A O 1
ATOM 669 N N . CYS A 1 85 ? -7.037 4.765 -7.368 1.00 87.00 85 CYS A N 1
ATOM 670 C CA . CYS A 1 85 ? -5.991 3.759 -7.327 1.00 87.00 85 CYS A CA 1
ATOM 671 C C . CYS A 1 85 ? -6.525 2.319 -7.244 1.00 87.00 85 CYS A C 1
ATOM 673 O O . CYS A 1 85 ? -5.733 1.375 -7.192 1.00 87.00 85 CYS A O 1
ATOM 675 N N . ARG A 1 86 ? -7.854 2.128 -7.249 1.00 88.44 86 ARG A N 1
ATOM 676 C CA . ARG A 1 86 ? -8.515 0.821 -7.101 1.00 88.44 86 ARG A CA 1
ATOM 677 C C . ARG A 1 86 ? -7.972 -0.236 -8.060 1.00 88.44 86 ARG A C 1
ATOM 679 O O . ARG A 1 86 ? -7.804 -1.387 -7.661 1.00 88.44 86 ARG A O 1
ATOM 686 N N . HIS A 1 87 ? -7.707 0.146 -9.310 1.00 91.19 87 HIS A N 1
ATOM 687 C CA . HIS A 1 87 ? -7.153 -0.761 -10.319 1.00 91.19 87 HIS A CA 1
ATOM 688 C C . HIS A 1 87 ? -5.797 -1.322 -9.876 1.00 91.19 87 HIS A C 1
ATOM 690 O O . HIS A 1 87 ? -5.636 -2.536 -9.767 1.00 91.19 87 HIS A O 1
ATOM 696 N N . ASN A 1 88 ? -4.858 -0.445 -9.516 1.00 93.00 88 ASN A N 1
ATOM 697 C CA . ASN A 1 88 ? -3.511 -0.844 -9.104 1.00 93.00 88 ASN A CA 1
ATOM 698 C C . ASN A 1 88 ? -3.514 -1.602 -7.770 1.00 93.00 88 ASN A C 1
ATOM 700 O O . ASN A 1 88 ? -2.762 -2.562 -7.611 1.00 93.00 88 ASN A O 1
ATOM 704 N N . ASP A 1 89 ? -4.420 -1.259 -6.854 1.00 92.62 89 ASP A N 1
ATOM 705 C CA . ASP A 1 89 ? -4.615 -2.011 -5.608 1.00 92.62 89 ASP A CA 1
ATOM 706 C C . ASP A 1 89 ? -5.074 -3.429 -5.865 1.00 92.62 89 ASP A C 1
ATOM 708 O O . ASP A 1 89 ? -4.523 -4.370 -5.298 1.00 92.62 89 ASP A O 1
ATOM 712 N N . SER A 1 90 ? -6.046 -3.587 -6.759 1.00 91.62 90 SER A N 1
ATOM 713 C CA . SER A 1 90 ? -6.558 -4.901 -7.137 1.00 91.62 90 SER A CA 1
ATOM 714 C C . SER A 1 90 ? -5.436 -5.770 -7.705 1.00 91.62 90 SER A C 1
ATOM 716 O O . SER A 1 90 ? -5.288 -6.919 -7.294 1.00 91.62 90 SER A O 1
ATOM 718 N N . LEU A 1 91 ? -4.582 -5.210 -8.572 1.00 95.19 91 LEU A N 1
ATOM 719 C CA . LEU A 1 91 ? -3.417 -5.921 -9.109 1.00 95.19 91 LEU A CA 1
ATOM 720 C C . LEU A 1 91 ? -2.463 -6.374 -7.996 1.00 95.19 91 LEU A C 1
ATOM 722 O O . LEU A 1 91 ? -2.084 -7.544 -7.966 1.00 95.19 91 LEU A O 1
ATOM 726 N N . ILE A 1 92 ? -2.114 -5.481 -7.062 1.00 95.88 92 ILE A N 1
ATOM 727 C CA . ILE A 1 92 ? -1.245 -5.800 -5.919 1.00 95.88 92 ILE A CA 1
ATOM 728 C C . ILE A 1 92 ? -1.865 -6.906 -5.066 1.00 95.88 92 ILE A C 1
ATOM 730 O O . ILE A 1 92 ? -1.198 -7.898 -4.771 1.00 95.88 92 ILE A O 1
ATOM 734 N N . TYR A 1 93 ? -3.126 -6.761 -4.660 1.00 94.06 93 TYR A N 1
ATOM 735 C CA . TYR A 1 93 ? -3.762 -7.701 -3.740 1.00 94.06 93 TYR A CA 1
ATOM 736 C C . TYR A 1 93 ? -3.979 -9.086 -4.354 1.00 94.06 93 TYR A C 1
ATOM 738 O O . TYR A 1 93 ? -3.877 -10.076 -3.629 1.00 94.06 93 TYR A O 1
ATOM 746 N N . VAL A 1 94 ? -4.194 -9.180 -5.671 1.00 92.69 94 VAL A N 1
ATOM 747 C CA . VAL A 1 94 ? -4.279 -10.463 -6.391 1.00 92.69 94 VAL A CA 1
ATOM 748 C C . VAL A 1 94 ? -2.973 -11.257 -6.294 1.00 92.69 94 VAL A C 1
ATOM 750 O O . VAL A 1 94 ? -3.006 -12.477 -6.128 1.00 92.69 94 VAL A O 1
ATOM 753 N N . VAL A 1 95 ? -1.812 -10.596 -6.359 1.00 94.50 95 VAL A N 1
ATOM 754 C CA . VAL A 1 95 ? -0.503 -11.279 -6.312 1.00 94.50 95 VAL A CA 1
ATOM 755 C C . VAL A 1 95 ? 0.140 -11.292 -4.926 1.00 94.50 95 VAL A C 1
ATOM 757 O O . VAL A 1 95 ? 1.034 -12.100 -4.678 1.00 94.50 95 VAL A O 1
ATOM 760 N N . MET A 1 96 ? -0.340 -10.474 -3.986 1.00 94.00 96 MET A N 1
ATOM 761 C CA . MET A 1 96 ? 0.188 -10.364 -2.622 1.00 94.00 96 MET A CA 1
ATOM 762 C C . MET A 1 96 ? 0.360 -11.712 -1.889 1.00 94.00 96 MET A C 1
ATOM 764 O O . MET A 1 96 ? 1.371 -11.876 -1.193 1.00 94.00 96 MET A O 1
ATOM 768 N N . PRO A 1 97 ? -0.532 -12.719 -2.029 1.00 91.75 97 PRO A N 1
ATOM 769 C CA . PRO A 1 97 ? -0.306 -14.039 -1.436 1.00 91.75 97 PRO A CA 1
ATOM 770 C C . PRO A 1 97 ? 1.023 -14.686 -1.865 1.00 91.75 97 PRO A C 1
ATOM 772 O O . PRO A 1 97 ? 1.649 -15.386 -1.065 1.00 91.75 97 PRO A O 1
ATOM 775 N N . LYS A 1 98 ? 1.496 -14.389 -3.083 1.00 93.50 98 LYS A N 1
ATOM 776 C CA . LYS A 1 98 ? 2.732 -14.914 -3.681 1.00 93.50 98 LYS A CA 1
ATOM 777 C C . LYS A 1 98 ? 3.989 -14.127 -3.305 1.00 93.50 98 LYS A C 1
ATOM 779 O O . LYS A 1 98 ? 5.087 -14.587 -3.607 1.00 93.50 98 LYS A O 1
ATOM 784 N N . PHE A 1 99 ? 3.880 -12.999 -2.597 1.00 94.12 99 PHE A N 1
ATOM 785 C CA . PHE A 1 99 ? 5.037 -12.158 -2.244 1.00 94.12 99 PHE A CA 1
ATOM 786 C C . PHE A 1 99 ? 6.068 -12.828 -1.339 1.00 94.12 99 PHE A C 1
ATOM 788 O O . PHE A 1 99 ? 7.171 -12.320 -1.223 1.00 94.12 99 PHE A O 1
ATOM 795 N N . SER A 1 100 ? 5.751 -13.955 -0.703 1.00 90.75 100 SER A N 1
ATOM 796 C CA . SER A 1 100 ? 6.733 -14.742 0.056 1.00 90.75 100 SER A CA 1
ATOM 797 C C . SER A 1 100 ? 7.474 -15.781 -0.795 1.00 90.75 100 SER A C 1
ATOM 799 O O . SER A 1 100 ? 8.337 -16.478 -0.275 1.00 90.75 100 SER A O 1
ATOM 801 N N . SER A 1 101 ? 7.126 -15.927 -2.075 1.00 92.62 101 SER A N 1
ATOM 802 C CA . SER A 1 101 ? 7.777 -16.872 -2.987 1.00 92.62 101 SER A CA 1
ATOM 803 C C . SER A 1 101 ? 9.065 -16.297 -3.593 1.00 92.62 101 SER A C 1
ATOM 805 O O . SER A 1 101 ? 9.420 -15.137 -3.362 1.00 92.62 101 SER A O 1
ATOM 807 N N . MET A 1 102 ? 9.776 -17.110 -4.377 1.00 92.19 102 MET A N 1
ATOM 808 C CA . MET A 1 102 ? 10.943 -16.664 -5.149 1.00 92.19 102 MET A CA 1
ATOM 809 C C . MET A 1 102 ? 10.557 -15.842 -6.385 1.00 92.19 102 MET A C 1
ATOM 811 O O . MET A 1 102 ? 11.355 -15.026 -6.837 1.00 92.19 102 MET A O 1
ATOM 815 N N . GLU A 1 103 ? 9.338 -16.016 -6.903 1.00 95.00 103 GLU A N 1
ATOM 816 C CA . GLU A 1 103 ? 8.812 -15.209 -8.003 1.00 95.00 103 GLU A CA 1
ATOM 817 C C . GLU A 1 103 ? 8.733 -13.740 -7.557 1.00 95.00 103 GLU A C 1
ATOM 819 O O . GLU A 1 103 ? 8.256 -13.424 -6.461 1.00 95.00 103 GLU A O 1
ATOM 824 N N . LYS A 1 104 ? 9.286 -12.837 -8.369 1.00 95.75 104 LYS A N 1
ATOM 825 C CA . LYS A 1 104 ? 9.306 -11.390 -8.103 1.00 95.75 104 LYS A CA 1
ATOM 826 C C . LYS A 1 104 ? 8.428 -10.604 -9.072 1.00 95.75 104 LYS A C 1
ATOM 828 O O . LYS A 1 104 ? 8.159 -9.443 -8.791 1.00 95.75 104 LYS A O 1
ATOM 833 N N . GLU A 1 105 ? 7.994 -11.199 -10.177 1.00 97.56 105 GLU A N 1
ATOM 834 C CA . GLU A 1 105 ? 7.321 -10.501 -11.272 1.00 97.56 105 GLU A CA 1
ATOM 835 C C . GLU A 1 105 ? 6.077 -11.255 -11.721 1.00 97.56 105 GLU A C 1
ATOM 837 O O . GLU A 1 105 ? 6.092 -12.479 -11.815 1.00 97.56 105 GLU A O 1
ATOM 842 N N . TRP A 1 106 ? 5.017 -10.515 -12.036 1.00 97.88 106 TRP A N 1
ATOM 843 C CA . TRP A 1 106 ? 3.749 -11.058 -12.505 1.00 97.88 106 TRP A CA 1
ATOM 844 C C . TRP A 1 106 ? 3.197 -10.205 -13.646 1.00 97.88 106 TRP A C 1
ATOM 846 O O . TRP A 1 106 ? 3.117 -8.981 -13.539 1.00 97.88 106 TRP A O 1
ATOM 856 N N . VAL A 1 107 ? 2.770 -10.864 -14.724 1.00 97.50 107 VAL A N 1
ATOM 857 C CA . VAL A 1 107 ? 2.082 -10.235 -15.861 1.00 97.50 107 VAL A CA 1
ATOM 858 C C . VAL A 1 107 ? 0.597 -10.579 -15.788 1.00 97.50 107 VAL A C 1
ATOM 860 O O . VAL A 1 107 ? 0.223 -11.751 -15.761 1.00 97.50 107 VAL A O 1
ATOM 863 N N . LEU A 1 108 ? -0.255 -9.555 -15.747 1.00 94.19 108 LEU A N 1
ATOM 864 C CA . LEU A 1 108 ? -1.708 -9.663 -15.596 1.00 94.19 108 LEU A CA 1
ATOM 865 C C . LEU A 1 108 ? -2.391 -8.971 -16.783 1.00 94.19 108 LEU A C 1
ATOM 867 O O . LEU A 1 108 ? -2.824 -7.816 -16.709 1.00 94.19 108 LEU A O 1
ATOM 871 N N . GLY A 1 109 ? -2.438 -9.676 -17.916 1.00 94.25 109 GLY A N 1
ATOM 872 C CA . GLY A 1 109 ? -2.858 -9.107 -19.197 1.00 94.25 109 GLY A CA 1
ATOM 873 C C . GLY A 1 109 ? -1.842 -8.074 -19.681 1.00 94.25 109 GLY A C 1
ATOM 874 O O . GLY A 1 109 ? -0.683 -8.409 -19.903 1.00 94.25 109 GLY A O 1
ATOM 875 N N . LYS A 1 110 ? -2.269 -6.814 -19.813 1.00 96.25 110 LYS A N 1
ATOM 876 C CA . LYS A 1 110 ? -1.383 -5.688 -20.150 1.00 96.25 110 LYS A CA 1
ATOM 877 C C . LYS A 1 110 ? -0.689 -5.052 -18.941 1.00 96.25 110 LYS A C 1
ATOM 879 O O . LYS A 1 110 ? 0.093 -4.133 -19.130 1.00 96.25 110 LYS A O 1
ATOM 884 N N . ASN A 1 111 ? -0.997 -5.498 -17.723 1.00 97.38 111 ASN A N 1
ATOM 885 C CA . ASN A 1 111 ? -0.432 -4.935 -16.499 1.00 97.38 111 ASN A CA 1
ATOM 886 C C . ASN A 1 111 ? 0.765 -5.762 -16.023 1.00 97.38 111 ASN A C 1
ATOM 888 O O . ASN A 1 111 ? 0.852 -6.967 -16.276 1.00 97.38 111 ASN A O 1
ATOM 892 N N . PHE A 1 112 ? 1.643 -5.120 -15.270 1.00 97.75 112 PHE A N 1
ATOM 893 C CA . PHE A 1 112 ? 2.851 -5.685 -14.701 1.00 97.75 112 PHE A CA 1
ATOM 894 C C . PHE A 1 112 ? 2.952 -5.327 -13.218 1.00 97.75 112 PHE A C 1
ATOM 896 O O . PHE A 1 112 ? 2.711 -4.186 -12.826 1.00 97.75 112 PHE A O 1
ATOM 903 N N . VAL A 1 113 ? 3.309 -6.311 -12.392 1.00 98.00 113 VAL A N 1
ATOM 904 C CA . VAL A 1 113 ? 3.573 -6.126 -10.962 1.00 98.00 113 VAL A CA 1
ATOM 905 C C . VAL A 1 113 ? 4.925 -6.740 -10.626 1.00 98.00 113 VAL A C 1
ATOM 907 O O . VAL A 1 113 ? 5.162 -7.909 -10.926 1.00 98.00 113 VAL A O 1
ATOM 910 N N . ARG A 1 114 ? 5.796 -5.982 -9.957 1.00 97.25 114 ARG A N 1
ATOM 911 C CA . ARG A 1 114 ? 7.115 -6.430 -9.492 1.00 97.25 114 ARG A CA 1
ATOM 912 C C . ARG A 1 114 ? 7.262 -6.191 -7.995 1.00 97.25 114 ARG A C 1
ATOM 914 O O . ARG A 1 114 ? 7.181 -5.057 -7.531 1.00 97.25 114 ARG A O 1
ATOM 921 N N . ARG A 1 115 ? 7.547 -7.241 -7.226 1.00 96.31 115 ARG A N 1
ATOM 922 C CA . ARG A 1 115 ? 8.092 -7.124 -5.867 1.00 96.31 115 ARG A CA 1
ATOM 923 C C . ARG A 1 115 ? 9.572 -6.782 -6.003 1.00 96.31 115 ARG A C 1
ATOM 925 O O . ARG A 1 115 ? 10.376 -7.651 -6.335 1.00 96.31 115 ARG A O 1
ATOM 932 N N . MET A 1 116 ? 9.907 -5.528 -5.739 1.00 94.88 116 MET A N 1
ATOM 933 C CA . MET A 1 116 ? 11.265 -5.011 -5.886 1.00 94.88 116 MET A CA 1
ATOM 934 C C . MET A 1 116 ? 12.138 -5.384 -4.697 1.00 94.88 116 MET A C 1
ATOM 936 O O . MET A 1 116 ? 13.246 -5.863 -4.869 1.00 94.88 116 MET A O 1
ATOM 940 N N . TYR A 1 117 ? 11.629 -5.161 -3.487 1.00 94.88 117 TYR A N 1
ATOM 941 C CA . TYR A 1 117 ? 12.433 -5.253 -2.276 1.00 94.88 117 TYR A CA 1
ATOM 942 C C . TYR A 1 117 ? 11.568 -5.610 -1.070 1.00 94.88 117 TYR A C 1
ATOM 944 O O . TYR A 1 117 ? 10.336 -5.536 -1.135 1.00 94.88 117 TYR A O 1
ATOM 952 N N . GLN A 1 118 ? 12.194 -6.006 0.034 1.00 95.62 118 GLN A N 1
ATOM 953 C CA . GLN A 1 118 ? 11.494 -6.261 1.288 1.00 95.62 118 GLN A CA 1
ATOM 954 C C . GLN A 1 118 ? 12.381 -5.955 2.490 1.00 95.62 118 GLN A C 1
ATOM 956 O O . GLN A 1 118 ? 13.580 -6.209 2.464 1.00 95.62 118 GLN A O 1
ATOM 961 N N . VAL A 1 119 ? 11.761 -5.493 3.570 1.00 96.75 119 VAL A N 1
ATOM 962 C CA . VAL A 1 119 ? 12.405 -5.328 4.878 1.00 96.75 119 VAL A CA 1
ATOM 963 C C . VAL A 1 119 ? 11.550 -5.974 5.958 1.00 96.75 119 VAL A C 1
ATOM 965 O O . VAL A 1 119 ? 10.340 -6.137 5.792 1.00 96.75 119 VAL A O 1
ATOM 968 N N . ASN A 1 120 ? 12.176 -6.321 7.078 1.00 96.81 120 ASN A N 1
ATOM 969 C CA . ASN A 1 120 ? 11.478 -6.731 8.290 1.00 96.81 120 ASN A CA 1
ATOM 970 C C . ASN A 1 120 ? 11.670 -5.649 9.350 1.00 96.81 120 ASN A C 1
ATOM 972 O O . ASN A 1 120 ? 12.802 -5.277 9.649 1.00 96.81 120 ASN A O 1
ATOM 976 N N . VAL A 1 121 ? 10.571 -5.160 9.916 1.00 96.19 121 VAL A N 1
ATOM 977 C CA . VAL A 1 121 ? 10.578 -4.157 10.989 1.00 96.19 121 VAL A CA 1
ATOM 978 C C . VAL A 1 121 ? 9.760 -4.656 12.171 1.00 96.19 121 VAL A C 1
ATOM 980 O O . VAL A 1 121 ? 8.738 -5.319 11.983 1.00 96.19 121 VAL A O 1
ATOM 983 N N . ASN A 1 122 ? 10.183 -4.342 13.394 1.00 95.31 122 ASN A N 1
ATOM 984 C CA . ASN A 1 122 ? 9.397 -4.694 14.570 1.00 95.31 122 ASN A CA 1
ATOM 985 C C . ASN A 1 122 ? 8.246 -3.700 14.752 1.00 95.31 122 ASN A C 1
ATOM 987 O O . ASN A 1 122 ? 8.452 -2.489 14.770 1.00 95.31 122 ASN A O 1
ATOM 991 N N . PHE A 1 123 ? 7.027 -4.206 14.910 1.00 96.19 123 PHE A N 1
ATOM 992 C CA . PHE A 1 123 ? 5.859 -3.380 15.178 1.00 96.19 123 PHE A CA 1
ATOM 993 C C . PHE A 1 123 ? 4.845 -4.120 16.050 1.00 96.19 123 PHE A C 1
ATOM 995 O O . PHE A 1 123 ? 4.403 -5.231 15.731 1.00 96.19 123 PHE A O 1
ATOM 1002 N N . ARG A 1 124 ? 4.461 -3.477 17.162 1.00 93.25 124 ARG A N 1
ATOM 1003 C CA . ARG A 1 124 ? 3.626 -4.056 18.231 1.00 93.25 124 ARG A CA 1
ATOM 1004 C C . ARG A 1 124 ? 4.186 -5.385 18.774 1.00 93.25 124 ARG A C 1
ATOM 1006 O O . ARG A 1 124 ? 3.419 -6.277 19.111 1.00 93.25 124 ARG A O 1
ATOM 1013 N N . GLY A 1 125 ? 5.515 -5.521 18.838 1.00 92.12 125 GLY A N 1
ATOM 1014 C CA . GLY A 1 125 ? 6.195 -6.717 19.351 1.00 92.12 125 GLY A CA 1
ATOM 1015 C C . GLY A 1 125 ? 6.292 -7.882 18.361 1.00 92.12 125 GLY A C 1
ATOM 1016 O O . GLY A 1 125 ? 6.750 -8.955 18.739 1.00 92.12 125 GLY A O 1
ATOM 1017 N N . PHE A 1 126 ? 5.890 -7.682 17.105 1.00 94.69 126 PHE A N 1
ATOM 1018 C CA . PHE A 1 126 ? 5.977 -8.689 16.050 1.00 94.69 126 PHE A CA 1
ATOM 1019 C C . PHE A 1 126 ? 6.833 -8.184 14.898 1.00 94.69 126 PHE A C 1
ATOM 1021 O O . PHE A 1 126 ? 6.738 -7.015 14.523 1.00 94.69 126 PHE A O 1
ATOM 1028 N N . ASP A 1 127 ? 7.578 -9.086 14.269 1.00 95.44 127 ASP A N 1
ATOM 1029 C CA . ASP A 1 127 ? 8.270 -8.771 13.026 1.00 95.44 127 ASP A CA 1
ATOM 1030 C C . ASP A 1 127 ? 7.259 -8.689 11.879 1.00 95.44 127 ASP A C 1
ATOM 1032 O O . ASP A 1 127 ? 6.453 -9.596 11.638 1.00 95.44 127 ASP A O 1
ATOM 1036 N N . ARG A 1 128 ? 7.267 -7.553 11.186 1.00 96.12 128 ARG A N 1
ATOM 1037 C CA . ARG A 1 128 ? 6.404 -7.259 10.047 1.00 96.12 128 ARG A CA 1
ATOM 1038 C C . ARG A 1 128 ? 7.257 -7.151 8.800 1.00 96.12 128 ARG A C 1
ATOM 1040 O O . ARG A 1 128 ? 8.086 -6.252 8.684 1.00 96.12 128 ARG A O 1
ATOM 1047 N N . THR A 1 129 ? 7.014 -8.049 7.852 1.00 97.12 129 THR A N 1
ATOM 1048 C CA . THR A 1 129 ? 7.594 -7.944 6.514 1.00 97.12 129 THR A CA 1
ATOM 1049 C C . THR A 1 129 ? 6.822 -6.914 5.704 1.00 97.12 129 THR A C 1
ATOM 1051 O O . THR A 1 129 ? 5.606 -7.048 5.527 1.00 97.12 129 THR A O 1
ATOM 1054 N N . ILE A 1 130 ? 7.536 -5.912 5.203 1.00 97.88 130 ILE A N 1
ATOM 1055 C CA . ILE A 1 130 ? 7.017 -4.874 4.318 1.00 97.88 130 ILE A CA 1
ATOM 1056 C C . ILE A 1 130 ? 7.690 -5.025 2.958 1.00 97.88 130 ILE A C 1
ATOM 1058 O O . ILE A 1 130 ? 8.915 -5.059 2.865 1.00 97.88 130 ILE A O 1
ATOM 1062 N N . TYR A 1 131 ? 6.879 -5.125 1.911 1.00 97.38 131 TYR A N 1
ATOM 1063 C CA . TYR A 1 131 ? 7.319 -5.292 0.532 1.00 97.38 131 TYR A CA 1
ATOM 1064 C C . TYR A 1 131 ? 7.229 -3.965 -0.212 1.00 97.38 131 TYR A C 1
ATOM 1066 O O . TYR A 1 131 ? 6.196 -3.302 -0.150 1.00 97.38 131 TYR A O 1
ATOM 1074 N N . LYS A 1 132 ? 8.272 -3.618 -0.964 1.00 97.00 132 LYS A N 1
ATOM 1075 C CA . LYS A 1 132 ? 8.236 -2.566 -1.982 1.00 97.00 132 LYS A CA 1
ATOM 1076 C C . LYS A 1 132 ? 7.763 -3.182 -3.289 1.00 97.00 132 LYS A C 1
ATOM 1078 O O . LYS A 1 132 ? 8.378 -4.123 -3.798 1.00 97.00 132 LYS A O 1
ATOM 1083 N N . VAL A 1 133 ? 6.669 -2.659 -3.818 1.00 97.00 133 VAL A N 1
ATOM 1084 C CA . VAL A 1 133 ? 6.009 -3.173 -5.016 1.00 97.00 133 VAL A CA 1
ATOM 1085 C C . VAL A 1 133 ? 5.925 -2.067 -6.051 1.00 97.00 133 VAL A C 1
ATOM 1087 O O . VAL A 1 133 ? 5.589 -0.938 -5.712 1.00 97.00 133 VAL A O 1
ATOM 1090 N N . TYR A 1 134 ? 6.221 -2.411 -7.295 1.00 96.69 134 TYR A N 1
ATOM 1091 C CA . TYR A 1 134 ? 6.055 -1.569 -8.469 1.00 96.69 134 TYR A CA 1
ATOM 1092 C C . TYR A 1 134 ? 4.935 -2.128 -9.346 1.00 96.69 134 TYR A C 1
ATOM 1094 O O . TYR A 1 134 ? 4.85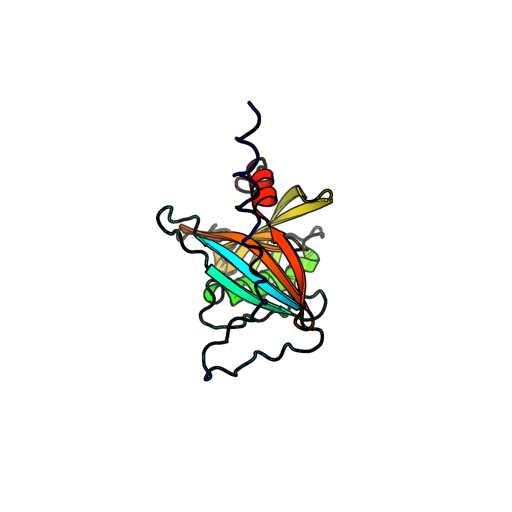5 -3.342 -9.549 1.00 96.69 134 TYR A O 1
ATOM 1102 N N . VAL A 1 135 ? 4.071 -1.247 -9.840 1.00 97.00 135 VAL A N 1
ATOM 1103 C CA . VAL A 1 135 ? 2.927 -1.561 -10.697 1.00 97.00 135 VAL A CA 1
ATOM 1104 C C . VAL A 1 135 ? 2.951 -0.641 -11.908 1.00 97.00 135 VAL A C 1
ATOM 1106 O O . VAL A 1 135 ? 3.065 0.577 -11.772 1.00 97.00 135 VAL A O 1
ATOM 1109 N N . SER A 1 136 ? 2.812 -1.213 -13.098 1.00 96.50 136 SER A N 1
ATOM 1110 C CA . SER A 1 136 ? 2.757 -0.450 -14.345 1.00 96.50 136 SER A CA 1
ATOM 1111 C C . SER A 1 136 ? 2.047 -1.214 -15.457 1.00 96.50 136 SER A C 1
ATOM 1113 O O . SER A 1 136 ? 1.639 -2.364 -15.288 1.00 96.50 136 SER A O 1
ATOM 1115 N N . ASP A 1 137 ? 1.891 -0.577 -16.616 1.00 95.94 137 ASP A N 1
ATOM 1116 C CA . ASP A 1 137 ? 1.646 -1.304 -17.859 1.00 95.94 137 ASP A CA 1
ATOM 1117 C C . ASP A 1 137 ? 2.898 -2.099 -18.261 1.00 95.94 137 ASP A C 1
ATOM 1119 O O . ASP A 1 137 ? 4.029 -1.688 -18.000 1.00 95.94 137 ASP A O 1
ATOM 1123 N N . LEU A 1 138 ? 2.708 -3.219 -18.957 1.00 96.12 138 LEU A N 1
ATOM 1124 C CA . LEU A 1 138 ? 3.783 -4.123 -19.372 1.00 96.12 138 LEU A CA 1
ATOM 1125 C C . LEU A 1 138 ? 4.853 -3.423 -20.221 1.00 96.12 138 LEU A C 1
ATOM 1127 O O . LEU A 1 138 ? 6.034 -3.736 -20.094 1.00 96.12 138 LEU A O 1
ATOM 1131 N N . GLU A 1 139 ? 4.455 -2.453 -21.043 1.00 95.69 139 GLU A N 1
ATOM 1132 C CA . GLU A 1 139 ? 5.363 -1.633 -21.856 1.00 95.69 139 GLU A CA 1
ATOM 1133 C C . GLU A 1 139 ? 6.298 -0.763 -21.000 1.00 95.69 139 GLU A C 1
ATOM 1135 O O . GLU A 1 139 ? 7.404 -0.434 -21.420 1.00 95.69 139 GLU A O 1
ATOM 1140 N N . ASN A 1 140 ? 5.879 -0.433 -19.776 1.00 95.25 140 ASN A N 1
ATOM 1141 C CA . ASN A 1 140 ? 6.612 0.408 -18.837 1.00 95.25 140 ASN A CA 1
ATOM 1142 C C . ASN A 1 140 ? 7.388 -0.387 -17.780 1.00 95.25 140 ASN A C 1
ATOM 1144 O O . ASN A 1 140 ? 8.014 0.220 -16.918 1.00 95.25 140 ASN A O 1
ATOM 1148 N N . ARG A 1 141 ? 7.402 -1.724 -17.833 1.00 94.62 141 ARG A N 1
ATOM 1149 C CA . ARG A 1 141 ? 7.967 -2.582 -16.771 1.00 94.62 141 ARG A CA 1
ATOM 1150 C C . ARG A 1 141 ? 9.410 -2.244 -16.345 1.00 94.62 141 ARG A C 1
ATOM 1152 O O . ARG A 1 141 ? 9.783 -2.504 -15.204 1.00 94.62 141 ARG A O 1
ATOM 1159 N N . ASP A 1 142 ? 10.201 -1.657 -17.245 1.00 93.88 142 ASP A N 1
ATOM 1160 C CA . ASP A 1 142 ? 11.616 -1.321 -17.033 1.00 93.88 142 ASP A CA 1
ATOM 1161 C C . ASP A 1 142 ? 11.899 0.190 -17.166 1.00 93.88 142 ASP A C 1
ATOM 1163 O O . ASP A 1 142 ? 13.054 0.606 -17.167 1.00 93.88 142 ASP A O 1
ATOM 1167 N N . SER A 1 143 ? 10.865 1.036 -17.277 1.00 90.94 143 SER A N 1
ATOM 1168 C CA . SER A 1 143 ? 11.035 2.488 -17.460 1.00 90.94 143 SER A CA 1
ATOM 1169 C C . SER A 1 143 ? 11.087 3.271 -16.147 1.00 90.94 143 SER A C 1
ATOM 1171 O O . SER A 1 143 ? 11.440 4.449 -16.139 1.00 90.94 143 SER A O 1
ATOM 1173 N N . GLY A 1 144 ? 10.684 2.644 -15.037 1.00 86.88 144 GLY A N 1
ATOM 1174 C CA . GLY A 1 144 ? 10.478 3.313 -13.752 1.00 86.88 144 GLY A CA 1
ATOM 1175 C C . GLY A 1 144 ? 9.215 4.184 -13.700 1.00 86.88 144 GLY A C 1
ATOM 1176 O O . GLY A 1 144 ? 8.894 4.712 -12.634 1.00 86.88 144 GLY A O 1
ATOM 1177 N N . MET A 1 145 ? 8.474 4.303 -14.810 1.00 90.81 145 MET A N 1
ATOM 1178 C CA . MET A 1 145 ? 7.209 5.035 -14.888 1.00 90.81 145 MET A CA 1
ATOM 1179 C C . MET A 1 145 ? 6.060 4.130 -14.448 1.00 90.81 145 MET A C 1
ATOM 1181 O O . MET A 1 145 ? 5.727 3.153 -15.116 1.00 90.81 145 MET A O 1
ATOM 1185 N N . GLY A 1 146 ? 5.476 4.421 -13.292 1.00 92.62 146 GLY A N 1
ATOM 1186 C CA 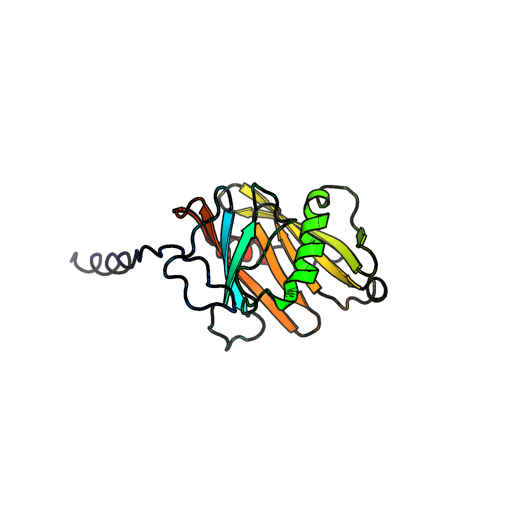. GLY A 1 146 ? 4.389 3.642 -12.712 1.00 92.62 146 GLY A CA 1
ATOM 1187 C C . GLY A 1 146 ? 4.161 4.000 -11.250 1.00 92.62 146 GLY A C 1
ATOM 1188 O O . GLY A 1 146 ? 4.710 4.983 -10.741 1.00 92.62 146 GLY A O 1
ATOM 1189 N N . ASP A 1 147 ? 3.367 3.170 -10.590 1.00 95.38 147 ASP A N 1
ATOM 1190 C CA . ASP A 1 147 ? 3.019 3.330 -9.189 1.00 95.38 147 ASP A CA 1
ATOM 1191 C C . ASP A 1 147 ? 3.882 2.429 -8.316 1.00 95.38 147 ASP A C 1
ATOM 1193 O O . ASP A 1 147 ? 4.148 1.268 -8.629 1.00 95.38 147 ASP A O 1
ATOM 1197 N N . TYR A 1 148 ? 4.267 2.960 -7.168 1.00 95.88 148 TYR A N 1
ATOM 1198 C CA . TYR A 1 148 ? 4.994 2.246 -6.141 1.00 95.88 148 TYR A CA 1
ATOM 1199 C C . TYR A 1 148 ? 4.155 2.182 -4.872 1.00 95.88 148 TYR A C 1
ATOM 1201 O O . TYR A 1 148 ? 3.454 3.129 -4.506 1.00 95.88 148 TYR A O 1
ATOM 1209 N N . ALA A 1 149 ? 4.249 1.059 -4.173 1.00 96.88 149 ALA A N 1
ATOM 1210 C CA . ALA A 1 149 ? 3.538 0.835 -2.929 1.00 96.88 149 ALA A CA 1
ATOM 1211 C C . ALA A 1 149 ? 4.413 0.101 -1.915 1.00 96.88 149 ALA A C 1
ATOM 1213 O O . ALA A 1 149 ? 5.181 -0.795 -2.271 1.00 96.88 149 ALA A O 1
ATOM 1214 N N . LEU A 1 150 ? 4.247 0.443 -0.637 1.00 97.62 150 LEU A N 1
ATOM 1215 C CA . LEU A 1 150 ? 4.695 -0.402 0.465 1.00 97.62 150 LEU A CA 1
ATOM 1216 C C . LEU A 1 150 ? 3.518 -1.239 0.949 1.00 97.62 150 LEU A C 1
ATOM 1218 O O . LEU A 1 150 ? 2.452 -0.704 1.266 1.00 97.62 150 LEU A O 1
ATOM 1222 N N . VAL A 1 151 ? 3.709 -2.553 0.990 1.00 96.69 151 VAL A N 1
ATOM 1223 C CA . VAL A 1 151 ? 2.633 -3.525 1.190 1.00 96.69 151 VAL A CA 1
ATOM 1224 C C . VAL A 1 151 ? 2.977 -4.467 2.333 1.00 96.69 151 VAL A C 1
ATOM 1226 O O . VAL A 1 151 ? 4.066 -5.032 2.393 1.00 96.69 151 VAL A O 1
ATOM 1229 N N . SER A 1 152 ? 2.017 -4.677 3.226 1.00 95.06 152 SER A N 1
ATOM 1230 C CA . SER A 1 152 ? 2.054 -5.675 4.291 1.00 95.06 152 SER A CA 1
ATOM 1231 C C . SER A 1 152 ? 0.943 -6.695 4.074 1.00 95.06 152 SER A C 1
ATOM 1233 O O . SER A 1 152 ? -0.186 -6.320 3.767 1.00 95.06 152 SER A O 1
ATOM 1235 N N . LYS A 1 153 ? 1.200 -7.984 4.327 1.00 90.31 153 LYS A N 1
ATOM 1236 C CA . LYS A 1 153 ? 0.122 -8.993 4.318 1.00 90.31 153 LYS A CA 1
ATOM 1237 C C . LYS A 1 153 ? -0.948 -8.701 5.381 1.00 90.31 153 LYS A C 1
ATOM 1239 O O . LYS A 1 153 ? -2.111 -9.038 5.184 1.00 90.31 153 LYS A O 1
ATOM 1244 N N . GLN A 1 154 ? -0.561 -8.084 6.498 1.00 90.44 154 GLN A N 1
ATOM 1245 C CA . GLN A 1 154 ? -1.447 -7.796 7.624 1.00 90.44 154 GLN A CA 1
ATOM 1246 C C . GLN A 1 154 ? -2.241 -6.506 7.435 1.00 90.44 154 GLN A C 1
ATOM 1248 O O . GLN A 1 154 ? -3.409 -6.471 7.802 1.00 90.44 154 GLN A O 1
ATOM 1253 N N . PHE A 1 155 ? -1.617 -5.469 6.875 1.00 92.94 155 PHE A N 1
ATOM 1254 C CA . PHE A 1 155 ? -2.207 -4.126 6.788 1.00 92.94 155 PHE A CA 1
ATOM 1255 C C . PHE A 1 155 ? -2.619 -3.735 5.361 1.00 92.94 155 PHE A C 1
ATOM 1257 O O . PHE A 1 155 ? -3.260 -2.708 5.142 1.00 92.94 155 PHE A O 1
ATOM 1264 N N . GLY A 1 156 ? -2.262 -4.546 4.366 1.00 93.56 156 GLY A N 1
ATOM 1265 C CA . GLY A 1 156 ? -2.376 -4.195 2.958 1.00 93.56 156 GLY A CA 1
ATOM 1266 C C . GLY A 1 156 ? -1.408 -3.081 2.571 1.00 93.56 156 GLY A C 1
ATOM 1267 O O . GLY A 1 156 ? -0.288 -3.012 3.076 1.00 93.56 156 GLY A O 1
ATOM 1268 N N . ILE A 1 157 ? -1.835 -2.212 1.662 1.00 95.44 157 ILE A N 1
ATOM 1269 C CA . ILE A 1 157 ? -1.030 -1.087 1.178 1.00 95.44 157 ILE A CA 1
ATOM 1270 C C . ILE A 1 157 ? -0.975 0.004 2.250 1.00 95.44 157 ILE A C 1
ATOM 1272 O O . ILE A 1 157 ? -2.006 0.541 2.645 1.00 95.44 157 ILE A O 1
ATOM 1276 N N . ILE A 1 158 ? 0.220 0.340 2.728 1.00 96.75 158 ILE A N 1
ATOM 1277 C CA . ILE A 1 158 ? 0.422 1.306 3.825 1.00 96.75 158 ILE A CA 1
ATOM 1278 C C . ILE A 1 158 ? 1.088 2.606 3.373 1.00 96.75 158 ILE A C 1
ATOM 1280 O O . ILE A 1 158 ? 1.115 3.585 4.116 1.00 96.75 158 ILE A O 1
ATOM 1284 N N . TYR A 1 159 ? 1.642 2.620 2.166 1.00 96.06 159 TYR A N 1
ATOM 1285 C CA . TYR A 1 159 ? 2.305 3.779 1.588 1.00 96.06 159 TYR A CA 1
ATOM 1286 C C . TYR A 1 159 ? 2.242 3.679 0.070 1.00 96.06 159 TYR A C 1
ATOM 1288 O O . TYR A 1 159 ? 2.329 2.573 -0.468 1.00 96.06 159 TYR A O 1
ATOM 1296 N N . ARG A 1 160 ? 2.097 4.809 -0.617 1.00 93.31 160 ARG A N 1
ATOM 1297 C CA . ARG A 1 160 ? 1.980 4.878 -2.074 1.00 93.31 160 ARG A CA 1
ATOM 1298 C C . ARG A 1 160 ? 2.713 6.086 -2.598 1.00 93.31 160 ARG A C 1
ATOM 1300 O O . ARG A 1 160 ? 2.640 7.144 -1.977 1.00 93.31 160 ARG A O 1
ATOM 1307 N N . TYR A 1 161 ? 3.355 5.935 -3.743 1.00 93.38 161 TYR A N 1
ATOM 1308 C CA . TYR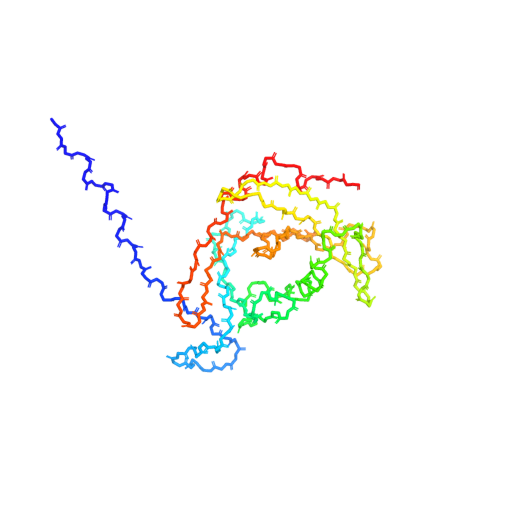 A 1 161 ? 3.929 7.062 -4.450 1.00 93.38 161 TYR A CA 1
ATOM 1309 C C . TYR A 1 161 ? 4.085 6.776 -5.937 1.00 93.38 161 TYR A C 1
ATOM 1311 O O . TYR A 1 161 ? 4.172 5.619 -6.341 1.00 93.38 161 TYR A O 1
ATOM 1319 N N . ASN A 1 162 ? 4.130 7.821 -6.755 1.00 90.94 162 ASN A N 1
ATOM 1320 C CA . ASN A 1 162 ? 4.321 7.680 -8.194 1.00 90.94 162 ASN A CA 1
ATOM 1321 C C . ASN A 1 162 ? 5.199 8.783 -8.781 1.00 90.94 162 ASN A C 1
ATOM 1323 O O . ASN A 1 162 ? 5.612 9.731 -8.110 1.00 90.94 162 ASN A O 1
ATOM 1327 N N . THR A 1 163 ? 5.494 8.641 -10.070 1.00 86.00 163 THR A N 1
ATOM 1328 C CA . THR A 1 163 ? 6.335 9.580 -10.825 1.00 86.00 163 THR A CA 1
ATOM 1329 C C . THR A 1 163 ? 5.721 10.970 -11.000 1.00 86.00 163 THR A C 1
ATOM 1331 O O . THR A 1 163 ? 6.426 11.912 -11.347 1.00 86.00 163 THR A O 1
ATOM 1334 N N . GLN A 1 164 ? 4.422 11.118 -10.743 1.00 87.12 164 GLN A N 1
ATOM 1335 C CA . GLN A 1 164 ? 3.678 12.373 -10.817 1.00 87.12 164 GLN A CA 1
ATOM 1336 C C . GLN A 1 164 ? 3.782 13.177 -9.510 1.00 87.12 164 GLN A C 1
ATOM 1338 O O . GLN A 1 164 ? 3.261 14.288 -9.429 1.00 87.12 164 GLN A O 1
ATOM 1343 N N . GLY A 1 165 ? 4.475 12.640 -8.501 1.00 85.44 165 GLY A N 1
ATOM 1344 C CA . GLY A 1 165 ? 4.686 13.295 -7.216 1.00 85.44 165 GLY A CA 1
ATOM 1345 C C . GLY A 1 165 ? 3.543 13.087 -6.228 1.00 85.44 165 GLY A C 1
ATOM 1346 O O . GLY A 1 165 ? 3.519 13.755 -5.199 1.00 85.44 165 GLY A O 1
ATOM 1347 N N . GLU A 1 166 ? 2.603 12.176 -6.491 1.00 88.00 166 GLU A N 1
ATOM 1348 C CA . GLU A 1 166 ? 1.633 11.779 -5.474 1.00 88.00 166 GLU A CA 1
ATOM 1349 C C . GLU A 1 166 ? 2.340 10.937 -4.419 1.00 88.00 166 GLU A C 1
ATOM 1351 O O . GLU A 1 166 ? 3.087 10.023 -4.758 1.00 88.00 166 GLU A O 1
ATOM 1356 N N . ILE A 1 167 ? 2.119 11.247 -3.141 1.00 92.50 167 ILE A N 1
ATOM 1357 C CA . ILE A 1 167 ? 2.681 10.493 -2.021 1.00 92.50 167 ILE A CA 1
ATOM 1358 C C . ILE A 1 167 ? 1.622 10.408 -0.924 1.00 92.50 167 ILE A C 1
ATOM 1360 O O . ILE A 1 167 ? 1.235 11.424 -0.344 1.00 92.50 167 ILE A O 1
ATOM 1364 N N . LEU A 1 168 ? 1.148 9.199 -0.633 1.00 93.06 168 LEU A N 1
ATOM 1365 C CA . LEU A 1 168 ? 0.122 8.938 0.376 1.00 93.06 168 LEU A CA 1
ATOM 1366 C C . LEU A 1 168 ? 0.642 7.953 1.417 1.00 93.06 168 LEU A C 1
ATOM 1368 O O . LEU A 1 168 ? 1.138 6.879 1.078 1.00 93.06 168 LEU A O 1
ATOM 1372 N N . MET A 1 169 ? 0.470 8.297 2.689 1.00 94.50 169 MET A N 1
ATOM 1373 C CA . MET A 1 169 ? 0.844 7.455 3.823 1.00 94.50 169 MET A CA 1
ATOM 1374 C C . MET A 1 169 ? -0.394 7.090 4.635 1.00 94.50 169 MET A C 1
ATOM 1376 O O . MET A 1 169 ? -1.190 7.962 4.981 1.00 94.50 169 MET A O 1
ATOM 1380 N N . LEU A 1 170 ? -0.556 5.804 4.943 1.00 95.00 170 LEU A N 1
ATOM 1381 C CA . LEU A 1 170 ? -1.638 5.320 5.791 1.00 95.00 170 LEU A CA 1
ATOM 1382 C C . LEU A 1 170 ? -1.249 5.470 7.257 1.00 95.00 170 LEU A C 1
ATOM 1384 O O . LEU A 1 170 ? -0.361 4.771 7.734 1.00 95.00 170 LEU A O 1
ATOM 1388 N N . ASN A 1 171 ? -1.930 6.339 7.988 1.00 91.81 171 ASN A N 1
ATOM 1389 C CA . ASN A 1 171 ? -1.634 6.597 9.394 1.00 91.81 171 ASN A CA 1
ATOM 1390 C C . ASN A 1 171 ? -2.305 5.586 10.318 1.00 91.81 171 ASN A C 1
ATOM 1392 O O . ASN A 1 171 ? -1.733 5.209 11.333 1.00 91.81 171 ASN A O 1
ATOM 1396 N N . ARG A 1 172 ? -3.539 5.183 9.999 1.00 93.00 172 ARG A N 1
ATOM 1397 C CA . ARG A 1 172 ? -4.379 4.397 10.905 1.00 93.00 172 ARG A CA 1
ATOM 1398 C C . ARG A 1 172 ? -5.346 3.493 10.148 1.00 93.00 172 ARG A C 1
ATOM 1400 O O . ARG A 1 172 ? -5.803 3.852 9.061 1.00 93.00 172 ARG A O 1
ATOM 1407 N N . ILE A 1 173 ? -5.670 2.350 10.750 1.00 94.38 173 ILE A N 1
ATOM 1408 C CA . ILE A 1 173 ? -6.745 1.448 10.325 1.00 94.38 173 ILE A CA 1
ATOM 1409 C C . ILE A 1 173 ? -7.659 1.179 11.522 1.00 94.38 173 ILE A C 1
ATOM 1411 O O . ILE A 1 173 ? -7.184 0.678 12.538 1.00 94.38 173 ILE A O 1
ATOM 1415 N N . ASP A 1 174 ? -8.954 1.449 11.387 1.00 92.88 174 ASP A N 1
ATOM 1416 C CA . ASP A 1 174 ? -9.968 0.929 12.309 1.00 92.88 174 ASP A CA 1
ATOM 1417 C C . ASP A 1 174 ? -10.612 -0.300 11.684 1.00 92.88 174 ASP A C 1
ATOM 1419 O O . ASP A 1 174 ? -11.197 -0.218 10.602 1.00 92.88 174 ASP A O 1
ATOM 1423 N N . VAL A 1 175 ? -10.500 -1.441 12.360 1.00 91.62 175 VAL A N 1
ATOM 1424 C CA . VAL A 1 175 ? -11.065 -2.709 11.898 1.00 91.62 175 VAL A CA 1
ATOM 1425 C C . VAL A 1 175 ? -12.426 -2.889 12.546 1.00 91.62 175 VAL A C 1
ATOM 1427 O O . VAL A 1 175 ? -12.528 -2.993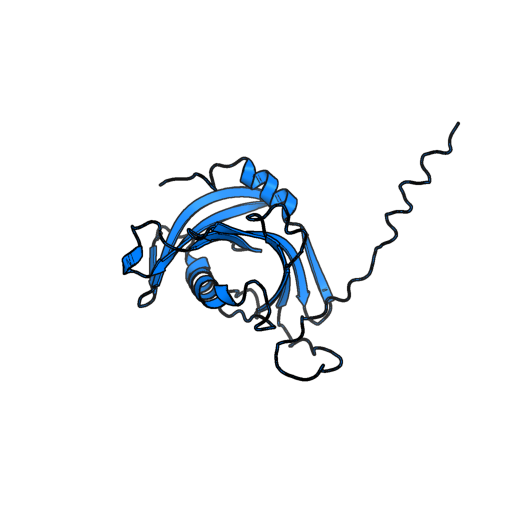 13.766 1.00 91.62 175 VAL A O 1
ATOM 1430 N N . ILE A 1 176 ? -13.479 -2.953 11.740 1.00 90.44 176 ILE A N 1
ATOM 1431 C CA . ILE A 1 176 ? -14.861 -3.093 12.191 1.00 90.44 176 ILE A CA 1
ATOM 1432 C C . ILE A 1 176 ? -15.425 -4.403 11.642 1.00 90.44 176 ILE A C 1
ATOM 1434 O O . ILE A 1 176 ? -15.340 -4.684 10.447 1.00 90.44 176 ILE A O 1
ATOM 1438 N N . ARG A 1 177 ? -16.038 -5.205 12.513 1.00 87.31 177 ARG A N 1
ATOM 1439 C CA . ARG A 1 177 ? -16.753 -6.430 12.135 1.00 87.31 177 ARG A CA 1
ATOM 1440 C C . ARG A 1 177 ? -18.074 -6.491 12.883 1.00 87.31 177 ARG A C 1
ATOM 1442 O O . ARG A 1 177 ? -18.114 -6.230 14.084 1.00 87.31 177 ARG A O 1
ATOM 1449 N N . ASN A 1 178 ? -19.155 -6.832 12.181 1.00 84.00 178 ASN A N 1
ATOM 1450 C CA . ASN A 1 178 ? -20.505 -6.914 12.757 1.00 84.00 178 ASN A CA 1
ATOM 1451 C C . ASN A 1 178 ? -20.889 -5.639 13.548 1.00 84.00 178 ASN A C 1
ATOM 1453 O O . ASN A 1 178 ? -21.434 -5.712 14.650 1.00 84.00 178 ASN A O 1
ATOM 1457 N N . GLY A 1 179 ? -20.524 -4.466 13.017 1.00 78.94 179 GLY A N 1
ATOM 1458 C CA . GLY A 1 179 ? -20.800 -3.157 13.619 1.00 78.94 179 GLY A CA 1
ATOM 1459 C C . GLY A 1 179 ? -20.001 -2.808 14.881 1.00 78.94 179 GLY A C 1
ATOM 1460 O O . GLY A 1 179 ? -20.307 -1.805 15.526 1.00 78.94 179 GLY A O 1
ATOM 1461 N N . LYS A 1 180 ? -18.989 -3.601 15.255 1.00 83.81 180 LYS A N 1
ATOM 1462 C CA . LYS A 1 180 ? -18.111 -3.331 16.405 1.00 83.81 180 LYS A CA 1
ATOM 1463 C C . LYS A 1 180 ? -16.678 -3.086 15.954 1.00 83.81 180 LYS A C 1
ATOM 1465 O O . LYS A 1 180 ? -16.167 -3.824 15.115 1.00 83.81 180 LYS A O 1
ATOM 1470 N N . VAL A 1 181 ? -16.035 -2.077 16.541 1.00 87.06 181 VAL A N 1
ATOM 1471 C CA . VAL A 1 181 ? -14.590 -1.857 16.390 1.00 87.06 181 VAL A CA 1
ATOM 1472 C C . VAL A 1 181 ? -13.867 -2.994 17.109 1.00 87.06 181 VAL A C 1
ATOM 1474 O O . VAL A 1 181 ? -14.074 -3.215 18.302 1.00 87.06 181 VAL A O 1
ATOM 1477 N N . MET A 1 182 ? -13.072 -3.742 16.356 1.00 90.88 182 MET A N 1
ATOM 1478 C CA . MET A 1 182 ? -12.321 -4.909 16.809 1.00 90.88 182 MET A CA 1
ATOM 1479 C C . MET A 1 182 ? -10.871 -4.558 17.144 1.00 90.88 182 MET A C 1
ATOM 1481 O O . MET A 1 182 ? -10.312 -5.133 18.073 1.00 90.88 182 MET A O 1
ATOM 1485 N N . ASP A 1 183 ? -10.266 -3.642 16.387 1.00 91.75 183 ASP A N 1
ATOM 1486 C CA . ASP A 1 183 ? -8.905 -3.149 16.604 1.00 91.75 183 ASP A CA 1
ATOM 1487 C C . ASP A 1 183 ? -8.772 -1.730 16.037 1.00 91.75 183 ASP A C 1
ATOM 1489 O O . ASP A 1 183 ? -9.438 -1.367 15.062 1.00 91.75 183 ASP A O 1
ATOM 1493 N N . GLU A 1 184 ? -7.883 -0.955 16.644 1.00 93.81 184 GLU A N 1
ATOM 1494 C CA . GLU A 1 184 ? -7.457 0.364 16.188 1.00 93.81 184 GLU A CA 1
ATOM 1495 C C . GLU A 1 184 ? -5.939 0.317 16.003 1.00 93.81 184 GLU A C 1
ATOM 1497 O O . GLU A 1 184 ? -5.158 0.193 16.956 1.00 93.81 184 GLU A O 1
ATOM 1502 N N . ILE A 1 185 ? -5.500 0.376 14.752 1.00 95.19 185 ILE A N 1
ATOM 1503 C CA . ILE A 1 185 ? -4.109 0.160 14.367 1.00 95.19 185 ILE A CA 1
ATOM 1504 C C . ILE A 1 185 ? -3.491 1.495 13.972 1.00 95.19 185 ILE A C 1
ATOM 1506 O O . ILE A 1 185 ? -3.645 1.932 12.836 1.00 95.19 185 ILE A O 1
ATOM 1510 N N . ASP A 1 186 ? -2.775 2.129 14.900 1.00 94.44 186 ASP A N 1
ATOM 1511 C CA . ASP A 1 186 ? -1.903 3.273 14.609 1.00 94.44 186 ASP A CA 1
ATOM 1512 C C . ASP A 1 186 ? -0.594 2.794 13.966 1.00 94.44 186 ASP A C 1
ATOM 1514 O O . ASP A 1 186 ? 0.187 2.071 14.591 1.00 94.44 186 ASP A O 1
ATOM 1518 N N . LEU A 1 187 ? -0.373 3.183 12.711 1.00 96.19 187 LEU A N 1
ATOM 1519 C CA . LEU A 1 187 ? 0.773 2.806 11.888 1.00 96.19 187 LEU A CA 1
ATOM 1520 C C . LEU A 1 187 ? 1.908 3.835 11.936 1.00 96.19 187 LEU A C 1
ATOM 1522 O O . LEU A 1 187 ? 2.965 3.570 11.368 1.00 96.19 187 LEU A O 1
ATOM 1526 N N . LEU A 1 188 ? 1.765 4.973 12.622 1.00 93.38 188 LEU A N 1
ATOM 1527 C CA . LEU A 1 188 ? 2.857 5.950 12.721 1.00 93.38 188 LEU A CA 1
ATOM 1528 C C . LEU A 1 188 ? 4.155 5.344 13.288 1.00 93.38 188 LEU A C 1
ATOM 1530 O O . LEU A 1 188 ? 5.211 5.573 12.693 1.00 93.38 188 LEU A O 1
ATOM 1534 N N . PRO A 1 189 ? 4.130 4.503 14.346 1.00 95.56 189 PRO A N 1
ATOM 1535 C CA . PRO A 1 189 ? 5.342 3.833 14.815 1.00 95.56 189 PRO A CA 1
ATOM 1536 C C . PRO A 1 189 ? 5.957 2.895 13.768 1.00 95.56 189 PRO A C 1
ATOM 1538 O O . PRO A 1 189 ? 7.177 2.808 13.673 1.00 95.56 189 PRO A O 1
ATOM 1541 N N . LEU A 1 190 ? 5.133 2.227 12.948 1.00 96.44 190 LEU A N 1
ATOM 1542 C CA . LEU A 1 190 ? 5.621 1.387 11.848 1.00 96.44 190 LEU A CA 1
ATOM 1543 C C . LEU A 1 190 ? 6.388 2.232 10.822 1.00 96.44 190 LEU A C 1
ATOM 1545 O O . LEU A 1 190 ? 7.467 1.835 10.392 1.00 96.44 190 LEU A O 1
ATOM 1549 N N . HIS A 1 191 ? 5.858 3.402 10.456 1.00 95.44 191 HIS A N 1
ATOM 1550 C CA . HIS A 1 191 ? 6.508 4.310 9.503 1.00 95.44 191 HIS A CA 1
ATOM 1551 C C . HIS A 1 191 ? 7.828 4.872 10.030 1.00 95.44 191 HIS A C 1
ATOM 1553 O O . HIS A 1 191 ? 8.779 5.001 9.261 1.00 95.44 191 HIS A O 1
ATOM 1559 N N . ILE A 1 192 ? 7.921 5.143 11.335 1.00 94.00 192 ILE A N 1
ATOM 1560 C CA . ILE A 1 192 ? 9.181 5.550 11.976 1.00 94.00 192 ILE A CA 1
ATOM 1561 C C . ILE A 1 192 ? 10.241 4.454 11.829 1.00 94.00 192 ILE A C 1
ATOM 1563 O O . ILE A 1 192 ? 11.378 4.757 11.472 1.00 94.00 192 ILE A O 1
ATOM 1567 N N . GLU A 1 193 ? 9.886 3.189 12.073 1.00 95.88 193 GLU A N 1
ATOM 1568 C CA . GLU A 1 193 ? 10.823 2.078 11.879 1.00 95.88 193 GLU A CA 1
ATOM 1569 C C . GLU A 1 193 ? 11.192 1.894 10.405 1.00 95.88 193 GLU A C 1
ATOM 1571 O O . GLU A 1 193 ? 12.366 1.711 10.093 1.00 95.88 193 GLU A O 1
ATOM 1576 N N . LEU A 1 194 ? 10.234 2.028 9.481 1.00 95.56 194 LEU A N 1
ATOM 1577 C CA . LEU A 1 194 ? 10.516 1.970 8.043 1.00 95.56 194 LEU A CA 1
ATOM 1578 C C . LEU A 1 194 ? 11.491 3.062 7.595 1.00 95.56 194 LEU A C 1
ATOM 1580 O O . LEU A 1 194 ? 12.365 2.783 6.777 1.00 95.56 194 LEU A O 1
ATOM 1584 N N . GLY A 1 195 ? 11.401 4.266 8.165 1.00 93.31 195 GLY A N 1
ATOM 1585 C CA . GLY A 1 195 ? 12.327 5.369 7.894 1.00 93.31 195 GLY A CA 1
ATOM 1586 C C . GLY A 1 195 ? 13.776 5.109 8.324 1.00 93.31 195 GLY A C 1
ATOM 1587 O O . GLY A 1 195 ? 14.673 5.823 7.887 1.00 93.31 195 GLY A O 1
ATOM 1588 N N . LYS A 1 196 ? 14.026 4.085 9.151 1.00 94.50 196 LYS A N 1
ATOM 1589 C CA . LYS A 1 196 ? 15.379 3.635 9.531 1.00 94.50 196 LYS A CA 1
ATOM 1590 C C . LYS A 1 196 ? 15.931 2.555 8.601 1.00 94.50 196 LYS A C 1
ATOM 1592 O O . LYS A 1 196 ? 17.076 2.141 8.763 1.00 94.50 196 LYS A O 1
ATOM 1597 N N . THR A 1 197 ? 15.112 2.065 7.676 1.00 95.38 197 THR A N 1
ATOM 1598 C CA . THR A 1 197 ? 15.495 1.040 6.706 1.00 95.38 197 THR A CA 1
ATOM 1599 C C . THR A 1 197 ? 15.790 1.661 5.349 1.00 95.38 197 THR A C 1
ATOM 1601 O O . THR A 1 197 ? 15.466 2.814 5.071 1.00 95.38 197 THR A O 1
ATOM 1604 N N . ASP A 1 198 ? 16.351 0.855 4.466 1.00 93.00 198 ASP A N 1
ATOM 1605 C CA . ASP A 1 198 ? 16.560 1.168 3.062 1.00 93.00 198 ASP A CA 1
ATOM 1606 C C . ASP A 1 198 ? 15.319 0.889 2.197 1.00 93.00 198 ASP A C 1
ATOM 1608 O O . ASP A 1 198 ? 15.417 0.974 0.983 1.00 93.00 198 ASP A O 1
ATOM 1612 N N . ILE A 1 199 ? 14.130 0.607 2.751 1.00 94.31 199 ILE A N 1
ATOM 1613 C CA . ILE A 1 199 ? 12.943 0.241 1.949 1.00 94.31 199 ILE A CA 1
ATOM 1614 C C . ILE A 1 199 ? 12.575 1.282 0.875 1.00 94.31 199 ILE A C 1
ATOM 1616 O O . ILE A 1 199 ? 12.077 0.928 -0.192 1.00 94.31 199 ILE A O 1
ATOM 1620 N N . PHE A 1 200 ? 12.847 2.567 1.115 1.00 88.62 200 PHE A N 1
ATOM 1621 C CA . PHE A 1 200 ? 12.552 3.643 0.163 1.00 88.62 200 PHE A CA 1
ATOM 1622 C C . PHE A 1 200 ? 13.615 3.760 -0.934 1.00 88.62 200 PHE A C 1
ATOM 1624 O O . PHE A 1 200 ? 13.281 3.965 -2.102 1.00 88.62 200 PHE A O 1
ATOM 1631 N N . THR A 1 201 ? 14.884 3.555 -0.586 1.00 84.50 201 THR A N 1
ATOM 1632 C CA . THR A 1 201 ? 16.028 3.673 -1.501 1.00 84.50 201 THR A CA 1
ATOM 1633 C C . THR A 1 201 ? 16.446 2.352 -2.125 1.00 84.50 201 THR A C 1
ATOM 1635 O O . THR A 1 201 ? 17.213 2.376 -3.072 1.00 84.50 201 THR A O 1
ATOM 1638 N N . GLY A 1 202 ? 15.973 1.221 -1.601 1.00 66.25 202 GLY A N 1
ATOM 1639 C CA . GLY A 1 202 ? 16.408 -0.120 -1.961 1.00 66.25 202 GLY A CA 1
ATOM 1640 C C . GLY A 1 202 ? 16.289 -0.320 -3.461 1.00 66.25 202 GLY A C 1
ATOM 1641 O O . GLY A 1 202 ? 15.179 -0.254 -4.012 1.00 66.25 202 GLY A O 1
ATOM 1642 N N . TYR A 1 203 ? 17.457 -0.481 -4.077 1.00 54.75 203 TYR A N 1
ATOM 1643 C CA . TYR A 1 203 ? 17.665 -0.916 -5.445 1.00 54.75 203 TYR A CA 1
ATOM 1644 C C . TYR A 1 203 ? 18.074 -2.388 -5.357 1.00 54.75 203 TYR A C 1
ATOM 1646 O O . TYR A 1 203 ? 19.046 -2.696 -4.667 1.00 54.75 203 TYR A O 1
ATOM 1654 N N . ASP A 1 204 ? 17.324 -3.262 -6.023 1.00 46.38 204 ASP A N 1
ATOM 1655 C CA . ASP A 1 204 ? 17.897 -4.491 -6.579 1.00 46.38 204 ASP A CA 1
ATOM 1656 C C . ASP A 1 204 ? 18.352 -4.152 -8.006 1.00 46.38 204 ASP A C 1
ATOM 1658 O O . ASP A 1 204 ? 17.529 -3.547 -8.740 1.00 46.38 204 ASP A O 1
#

Foldseek 3Di:
DPDDPPPVVVVVPPPPPPLDAQPAAPDDDDPVGPQADAQKKKKWWWKDWPLDPPGPDTFTWIWIDHDLQPLPIDINYCPGPCNVVVVVLNVCSVCVVVLVDPDAWDDDPQKIKGQFDWDWFADPNDTWIWTWMFIDGPVCRPVQAGKIFIQTSRPGTAWIDGPVSTTMGTQWIFIDHSSDGPDIDGCPVVVVRVVVDCNVVDGD

Radius of gyration: 18.95 Å; chains: 1; bounding box: 48×39×69 Å

Secondary structure (DSSP, 8-state):
---SSSSSSTTS--------PPPPPTTS---SS-PPPTTEEEEEEEEEESS-TT--PEEEEEEEEETT-GGG-EES-TTSTTGGGHHHHHHHHHHGGGGGSS--EEEETTEEEEEEEEEEEEETTEEEEEEEEEEEEGGGTTTS-SEEEEEETTTEEEEEEETT--EEEEEEEEEEETTEEEEEEE-HHHHHHHTTSSTTT---